Protein AF-A0AAP0KF43-F1 (afdb_monomer_lite)

Foldseek 3Di:
DQQLQALQAEQCQAQHDDDFPPDAPAAAGHSVVFPPQQVVLCVPFDPVDPQRPDSLAPVRNVVDVCSVVSVVVVVVSVVVSCVPGYDHDPDPRQQADWDWDQDPVRDIDIDGPVCVPDVVSVVDDDDDDDDVCNPLAAAAPDPAPDAQDPVLVVPADEFVVQPFDAPPDDKHKYKAFADPPCPPDDPVCCSVWFKKKKQFWWKAFLSFWFKKWKFKSDDPLPDDPSHLRGQGMGTHRRHDDDPDDDGRIDTYMYITRNRVSCVNNNNRVPRIIIMMIGTDGPRRGITRHDGTYIDISVDGPPDDPDDPPDDDDDDDYDDDDDDDDDDDDDDDDDDDDDDDDDDDDDDDDDDDDDDDDDDDDDDDDDDDD

InterPro domains:
  IPR002227 Tyrosinase copper-binding domain [PF00264] (31-82)
  IPR002227 Tyrosinase copper-binding domain [PR00092] (36-47)
  IPR002227 Tyrosinase copper-binding domain [PR00092] (63-81)
  IPR002227 Tyrosinase copper-binding domain [PS00498] (64-75)
  IPR008922 Di-copper centre-containing domain superfamily [G3DSA:1.10.1280.10] (1-138)
  IPR008922 Di-copper centre-containing domain superfamily [SSF48056] (9-133)
  IPR022739 Polyphenol oxidase, central domain [PF12142] (89-139)
  IPR022740 Polyphenol oxidase, C-terminal [PF12143] (163-289)
  IPR050316 Tyrosinase and Hemocyanin [PTHR11474] (1-280)

Sequence (369 aa):
MYRQVVLNRTAKLFLGMPYRARDPPNPGAGSIEMVPHNTAHAWTGDPTSRFGEDMGNFYSSGRDPIFFALHSNVDRIWSIWCDKFGTNYTDSDWLNASFLFYDENQKLVRATVSDALSISQLRYAYQDVPIEWINARPTSKRPKGSRASNDLKKKAVKAADAFPRSVNNGLIRVIVKRPVINKSRTKKEKEEQPEVLVIEGIELDAGKTVKFDVLVNDDDESTMPDKSEFAGSFVNVSHRHAGMEGEMKIKTSLRLGITELLEDLGVEDDDELVVTIVPRIGTQNVIIGEEIACGSVMGVSKAACGARLGAGLGAAPKQYRGATRSCLSARRISAERGHECRMRARSAEHRHAGACDAGEHLAHDEIMP

Radius of gyration: 27.55 Å; chains: 1; bounding box: 80×81×72 Å

pLDDT: mean 80.07, std 25.92, range [24.48, 98.75]

Organism: NCBI:txid152371

Secondary structure (DSSP, 8-state):
-HHHHTS--SHHHHT-S---TTPPS-----HHIIIIIHHHHHHHS-TTSSS-TTTTBHHHHTTSTHHHHHHHHHHHHHHHHHHHT------HHHHT-EEEEE-TTS-EEEEEHHHHS-TTTTT--PPP---GGGG---B-SS-TT-PPPHHHHHHPEEGGGS-SEE--SS-EEEEEEPPS--SS--HHHHHHS-EEEEEEEEEEETTS-EEEEEEES---TT--TTBTTEEEEEEEPB-PPTT--S--EEEEEEEEE-HHHHHHHT-TT-SEEEEEEEEEESGGG-EE-S-EEEEETTB---------------------------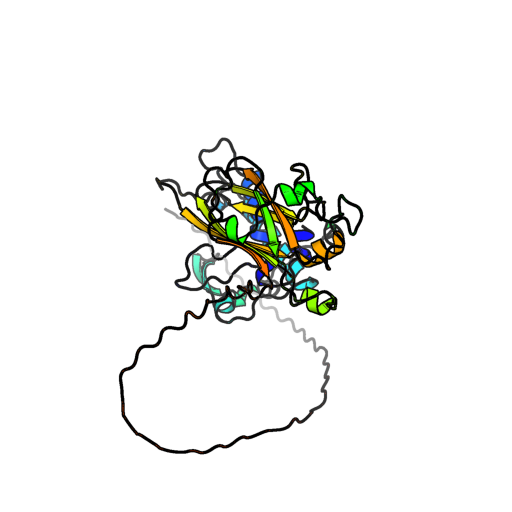-------------------------------------------

Structure (mmCIF, N/CA/C/O backbone):
data_AF-A0AAP0KF43-F1
#
_entry.id   AF-A0AAP0KF43-F1
#
loop_
_atom_site.group_PDB
_atom_site.id
_atom_site.type_symbol
_atom_site.label_atom_id
_atom_site.label_alt_id
_atom_site.label_comp_id
_atom_site.label_asym_id
_atom_site.label_entity_id
_atom_site.label_seq_id
_atom_site.pdbx_PDB_ins_code
_atom_site.Cartn_x
_atom_site.Cartn_y
_atom_site.Cartn_z
_atom_site.occupancy
_atom_site.B_iso_or_equiv
_atom_site.auth_seq_id
_atom_site.auth_comp_id
_atom_site.auth_asym_id
_atom_site.auth_atom_id
_atom_site.pdbx_PDB_model_num
ATOM 1 N N . MET A 1 1 ? 2.083 -10.365 5.054 1.00 96.25 1 MET A N 1
ATOM 2 C CA . MET A 1 1 ? 1.499 -11.154 3.949 1.00 96.25 1 MET A CA 1
ATOM 3 C C . MET A 1 1 ? -0.007 -11.349 4.081 1.00 96.25 1 MET A C 1
ATOM 5 O O . MET A 1 1 ? -0.687 -10.753 3.262 1.00 96.25 1 MET A O 1
ATOM 9 N N . TYR A 1 2 ? -0.544 -12.050 5.099 1.00 96.94 2 TYR A N 1
ATOM 10 C CA . TYR A 1 2 ? -2.006 -12.244 5.269 1.00 96.94 2 TYR A CA 1
ATOM 11 C C . TYR A 1 2 ? -2.811 -10.952 5.062 1.00 96.94 2 TYR A C 1
ATOM 13 O O . TYR A 1 2 ? -3.615 -10.862 4.142 1.00 96.94 2 TYR A O 1
ATOM 21 N N . ARG A 1 3 ? -2.495 -9.902 5.835 1.00 95.94 3 ARG A N 1
ATOM 22 C CA . ARG A 1 3 ? -3.138 -8.581 5.721 1.00 95.94 3 ARG A CA 1
ATOM 23 C C . ARG A 1 3 ? -3.083 -7.990 4.312 1.00 95.94 3 ARG A C 1
ATOM 25 O O . ARG A 1 3 ? -4.028 -7.348 3.893 1.00 95.94 3 ARG A O 1
ATOM 32 N N . GLN A 1 4 ? -1.975 -8.179 3.603 1.00 96.75 4 GLN A N 1
ATOM 33 C CA . GLN A 1 4 ? -1.725 -7.498 2.333 1.00 96.75 4 GLN A CA 1
ATOM 34 C C . GLN A 1 4 ? -2.325 -8.244 1.139 1.00 96.75 4 GLN A C 1
ATOM 36 O O . GLN A 1 4 ? -2.721 -7.599 0.172 1.00 96.75 4 GLN A O 1
ATOM 41 N N . VAL A 1 5 ? -2.468 -9.570 1.233 1.00 96.75 5 VAL A N 1
ATOM 42 C CA . VAL A 1 5 ? -3.017 -10.409 0.158 1.00 96.75 5 VAL A CA 1
ATOM 43 C C . VAL A 1 5 ? -4.457 -10.841 0.445 1.00 96.75 5 VAL A C 1
ATOM 45 O O . VAL A 1 5 ? -5.341 -10.599 -0.367 1.00 96.75 5 VAL A O 1
ATOM 48 N N . VAL A 1 6 ? -4.714 -11.455 1.605 1.00 94.69 6 VAL A N 1
ATOM 49 C CA . VAL A 1 6 ? -5.999 -12.110 1.923 1.00 94.69 6 VAL A CA 1
ATOM 50 C C . VAL A 1 6 ? -7.110 -11.088 2.177 1.00 94.69 6 VAL A C 1
ATOM 52 O O . VAL A 1 6 ? -8.246 -11.282 1.742 1.00 94.69 6 VAL A O 1
ATOM 55 N N . LEU A 1 7 ? -6.785 -9.982 2.856 1.00 92.06 7 LEU A N 1
ATOM 56 C CA . LEU A 1 7 ? -7.774 -8.957 3.219 1.00 92.06 7 LEU A CA 1
ATOM 57 C C . LEU A 1 7 ? -8.106 -7.986 2.075 1.00 92.06 7 LEU A C 1
ATOM 59 O O . LEU A 1 7 ? -9.120 -7.295 2.132 1.00 92.06 7 LEU A O 1
ATOM 63 N N . ASN A 1 8 ? -7.280 -7.929 1.027 1.00 93.62 8 ASN A N 1
ATOM 64 C CA . ASN A 1 8 ? -7.426 -6.978 -0.076 1.00 93.62 8 ASN A CA 1
ATOM 65 C C . ASN A 1 8 ? -8.012 -7.673 -1.306 1.00 93.62 8 ASN A C 1
ATOM 67 O O . ASN A 1 8 ? -7.313 -7.955 -2.272 1.00 93.62 8 ASN A O 1
ATOM 71 N N . ARG A 1 9 ? -9.309 -7.983 -1.261 1.00 89.69 9 ARG A N 1
ATOM 72 C CA . ARG A 1 9 ? -9.976 -8.811 -2.287 1.00 89.69 9 ARG A CA 1
ATOM 73 C C . ARG A 1 9 ? -10.408 -8.062 -3.545 1.00 89.69 9 ARG A C 1
ATOM 75 O O . ARG A 1 9 ? -10.725 -8.681 -4.554 1.00 89.69 9 ARG A O 1
ATOM 82 N N . THR A 1 10 ? -10.425 -6.734 -3.504 1.00 93.50 10 THR A N 1
ATOM 83 C CA . THR A 1 10 ? -10.804 -5.913 -4.659 1.00 93.50 10 THR A CA 1
ATOM 84 C C . THR A 1 10 ? -9.568 -5.460 -5.428 1.00 93.50 10 THR A C 1
ATOM 86 O O . THR A 1 10 ? -8.539 -5.149 -4.825 1.00 93.50 10 THR A O 1
ATOM 89 N N . ALA A 1 11 ? -9.687 -5.349 -6.757 1.00 95.31 11 ALA A N 1
ATOM 90 C CA . ALA A 1 11 ? -8.626 -4.828 -7.624 1.00 95.31 11 ALA A CA 1
ATOM 91 C C . ALA A 1 11 ? -8.060 -3.494 -7.115 1.00 95.31 11 ALA A C 1
ATOM 93 O O . ALA A 1 11 ? -6.855 -3.298 -7.090 1.00 95.31 11 ALA A O 1
ATOM 94 N N . LYS A 1 12 ? -8.920 -2.603 -6.614 1.00 95.44 12 LYS A N 1
ATOM 95 C CA . LYS A 1 12 ? -8.519 -1.282 -6.117 1.00 95.44 12 LYS A CA 1
ATOM 96 C C . LYS A 1 12 ? -7.671 -1.312 -4.853 1.00 95.44 12 LYS A C 1
ATOM 98 O O . LYS A 1 12 ? -6.809 -0.457 -4.694 1.00 95.44 12 LYS A O 1
ATOM 103 N N . LEU A 1 13 ? -7.908 -2.271 -3.959 1.00 96.38 13 LEU A N 1
ATOM 104 C CA . LEU A 1 13 ? -7.074 -2.444 -2.770 1.00 96.38 13 LEU A CA 1
ATOM 105 C C . LEU A 1 13 ? -5.765 -3.165 -3.103 1.00 96.38 13 LEU A C 1
ATOM 107 O O . LEU A 1 13 ? -4.733 -2.828 -2.535 1.00 96.38 13 LEU A O 1
ATOM 111 N N . PHE A 1 14 ? -5.799 -4.143 -4.011 1.00 97.75 14 PHE A N 1
ATOM 112 C CA . PHE A 1 14 ? -4.635 -4.974 -4.317 1.00 97.75 14 PHE A CA 1
ATOM 113 C C . PHE A 1 14 ? -3.699 -4.362 -5.370 1.00 97.75 14 PHE A C 1
ATOM 115 O O . PHE A 1 14 ? -2.505 -4.232 -5.118 1.00 97.75 14 PHE A O 1
ATOM 122 N N . LEU A 1 15 ? -4.243 -3.958 -6.522 1.00 97.56 15 LEU A N 1
ATOM 123 C CA . LEU A 1 15 ? -3.513 -3.393 -7.668 1.00 97.56 15 LEU A CA 1
ATOM 124 C C . LEU A 1 15 ? -3.326 -1.872 -7.573 1.00 97.56 15 LEU A C 1
ATOM 126 O O . LEU A 1 15 ? -2.488 -1.319 -8.273 1.00 97.56 15 LEU A O 1
ATOM 130 N N . GLY A 1 16 ? -4.108 -1.197 -6.727 1.00 97.19 16 GLY A N 1
ATOM 131 C CA . GLY A 1 16 ? -4.050 0.254 -6.554 1.00 97.19 16 GLY A CA 1
ATOM 132 C C . GLY A 1 16 ? -5.052 1.023 -7.412 1.00 97.19 16 GLY A C 1
ATOM 133 O O . GLY A 1 16 ? -5.961 0.464 -8.035 1.00 97.19 16 GLY A O 1
ATOM 134 N N . MET A 1 17 ? -4.926 2.346 -7.379 1.00 96.19 17 MET A N 1
ATOM 135 C CA . MET A 1 17 ? -5.835 3.283 -8.030 1.00 96.19 17 MET A CA 1
ATOM 136 C C . MET A 1 17 ? -5.601 3.351 -9.545 1.00 96.19 17 MET A C 1
ATOM 138 O O . MET A 1 17 ? -4.456 3.275 -9.986 1.00 96.19 17 MET A O 1
ATOM 142 N N . PRO A 1 18 ? -6.657 3.559 -10.355 1.00 95.62 18 PRO A N 1
ATOM 143 C CA . PRO A 1 18 ? -6.495 3.780 -11.787 1.00 95.62 18 PRO A CA 1
ATOM 144 C C . PRO A 1 18 ? -5.551 4.950 -12.086 1.00 95.62 18 PRO A C 1
ATOM 146 O O . PRO A 1 18 ? -5.662 6.007 -11.465 1.00 95.62 18 PRO A O 1
ATOM 149 N N . TYR A 1 19 ? -4.674 4.757 -13.070 1.00 96.44 19 TYR A N 1
ATOM 150 C CA . TYR A 1 19 ? -3.811 5.788 -13.638 1.00 96.44 19 TYR A CA 1
ATOM 151 C C . TYR A 1 19 ? -4.023 5.826 -15.150 1.00 96.44 19 TYR A C 1
ATOM 153 O O . TYR A 1 19 ? -3.753 4.840 -15.838 1.00 96.44 19 TYR A O 1
ATOM 161 N N . ARG A 1 20 ? -4.544 6.936 -15.671 1.00 96.06 20 ARG A N 1
ATOM 162 C CA . ARG A 1 20 ? -4.839 7.126 -17.095 1.00 96.06 20 ARG A CA 1
ATOM 163 C C . ARG A 1 20 ? -3.984 8.233 -17.691 1.00 96.06 20 ARG A C 1
ATOM 165 O O . ARG A 1 20 ? -3.369 9.041 -16.999 1.00 96.06 20 ARG A O 1
ATOM 172 N N . ALA A 1 21 ? -3.955 8.284 -19.020 1.00 95.62 21 ALA A N 1
ATOM 173 C CA . ALA A 1 21 ? -3.276 9.357 -19.726 1.00 95.62 21 ALA A CA 1
ATOM 174 C C . ALA A 1 21 ? -3.801 10.723 -19.255 1.00 95.62 21 ALA A C 1
ATOM 176 O O . ALA A 1 21 ? -5.005 10.971 -19.298 1.00 95.62 21 ALA A O 1
ATOM 177 N N . ARG A 1 22 ? -2.871 11.618 -18.895 1.00 94.50 22 ARG A N 1
ATOM 178 C CA . ARG A 1 22 ? -3.114 12.972 -18.353 1.00 94.50 22 ARG A CA 1
ATOM 179 C C . ARG A 1 22 ? -3.552 13.030 -16.889 1.00 94.50 22 ARG A C 1
ATOM 181 O O . ARG A 1 22 ? -3.723 14.140 -16.386 1.00 94.50 22 ARG A O 1
ATOM 188 N N . ASP A 1 23 ? -3.674 11.898 -16.204 1.00 94.00 23 ASP A N 1
ATOM 189 C CA . ASP A 1 23 ? -3.860 11.911 -14.757 1.00 94.00 23 ASP A CA 1
ATOM 190 C C . ASP A 1 23 ? -2.591 12.433 -14.060 1.00 94.00 23 ASP A C 1
ATOM 192 O O . ASP A 1 23 ? -1.470 12.229 -14.551 1.00 94.00 23 ASP A O 1
ATOM 196 N N . PRO A 1 24 ? -2.734 13.096 -12.899 1.00 92.00 24 PRO A N 1
ATOM 197 C CA . PRO A 1 24 ? -1.589 13.397 -12.055 1.00 92.00 24 PRO A CA 1
ATOM 198 C C . PRO A 1 24 ? -0.914 12.092 -11.589 1.00 92.00 24 PRO A C 1
ATOM 200 O O . PRO A 1 24 ? -1.598 11.090 -11.365 1.00 92.00 24 PRO A O 1
ATOM 203 N N . PRO A 1 25 ? 0.423 12.076 -11.437 1.00 91.44 25 PRO A N 1
ATOM 204 C CA . PRO A 1 25 ? 1.140 10.889 -10.985 1.00 91.44 25 PRO A CA 1
ATOM 205 C C . PRO A 1 25 ? 0.767 10.529 -9.539 1.00 91.44 25 PRO A C 1
ATOM 207 O O . PRO A 1 25 ? 0.328 11.383 -8.772 1.00 91.44 25 PRO A O 1
ATOM 210 N N . ASN A 1 26 ? 1.043 9.282 -9.148 1.00 93.00 26 ASN A N 1
ATOM 211 C CA . ASN A 1 26 ? 0.815 8.744 -7.799 1.00 93.00 26 ASN A CA 1
ATOM 212 C C . ASN A 1 26 ? -0.666 8.735 -7.356 1.00 93.00 26 ASN A C 1
ATOM 214 O O . ASN A 1 26 ? -0.987 9.241 -6.280 1.00 93.00 26 ASN A O 1
ATOM 218 N N . PRO A 1 27 ? -1.590 8.129 -8.129 1.00 94.75 27 PRO A N 1
ATOM 219 C CA . PRO A 1 27 ? -3.014 8.131 -7.776 1.00 94.75 27 PRO A CA 1
ATOM 220 C C . PRO A 1 27 ? -3.330 7.354 -6.481 1.00 94.75 27 PRO A C 1
ATOM 222 O O . PRO A 1 27 ? -4.370 7.578 -5.859 1.00 94.75 27 PRO A O 1
ATOM 225 N N . GLY A 1 28 ? -2.440 6.455 -6.056 1.00 95.44 28 GLY A N 1
ATOM 226 C CA . GLY A 1 28 ? -2.552 5.663 -4.832 1.00 95.44 28 GLY A CA 1
ATOM 227 C C . GLY A 1 28 ? -2.166 4.210 -5.089 1.00 95.44 28 GLY A C 1
ATOM 228 O O . GLY A 1 28 ? -2.811 3.534 -5.888 1.00 95.44 28 GLY A O 1
ATOM 229 N N . ALA A 1 29 ? -1.116 3.754 -4.416 1.00 96.62 29 ALA A N 1
ATOM 230 C CA . ALA A 1 29 ? -0.541 2.423 -4.581 1.00 96.62 29 ALA A CA 1
ATOM 231 C C . ALA A 1 29 ? -1.469 1.302 -4.087 1.00 96.62 29 ALA A C 1
ATOM 233 O O . ALA A 1 29 ? -2.317 1.506 -3.210 1.00 96.62 29 ALA A O 1
ATOM 234 N N . GLY A 1 30 ? -1.263 0.104 -4.630 1.00 97.81 30 GLY A N 1
ATOM 235 C CA . GLY A 1 30 ? -1.889 -1.122 -4.140 1.00 97.81 30 GLY A CA 1
ATOM 236 C C . GLY A 1 30 ? -1.271 -1.633 -2.836 1.00 97.81 30 GLY A C 1
ATOM 237 O O . GLY A 1 30 ? -0.222 -1.167 -2.382 1.00 97.81 30 GLY A O 1
ATOM 238 N N . SER A 1 31 ? -1.910 -2.633 -2.231 1.00 97.81 31 SER A N 1
ATOM 239 C CA . SER A 1 31 ? -1.478 -3.210 -0.956 1.00 97.81 31 SER A CA 1
ATOM 240 C C . SER A 1 31 ? -0.061 -3.780 -1.018 1.00 97.81 31 SER A C 1
ATOM 242 O O . SER A 1 31 ? 0.753 -3.489 -0.142 1.00 97.81 31 SER A O 1
ATOM 244 N N . ILE A 1 32 ? 0.251 -4.553 -2.065 1.00 98.12 32 ILE A N 1
ATOM 245 C CA . ILE A 1 32 ? 1.549 -5.223 -2.219 1.00 98.12 32 ILE A CA 1
ATOM 246 C C . ILE A 1 32 ? 2.665 -4.244 -2.539 1.00 98.12 32 ILE A C 1
ATOM 248 O O . ILE A 1 32 ? 3.743 -4.389 -1.962 1.00 98.12 32 ILE A O 1
ATOM 252 N N . GLU A 1 33 ? 2.389 -3.245 -3.382 1.00 98.44 33 GLU A N 1
ATOM 253 C CA . GLU A 1 33 ? 3.315 -2.150 -3.681 1.00 98.44 33 GLU A CA 1
ATOM 254 C C . GLU A 1 33 ? 3.710 -1.412 -2.390 1.00 98.44 33 GLU A C 1
ATOM 256 O O . GLU A 1 33 ? 4.899 -1.235 -2.126 1.00 98.44 33 GLU A O 1
ATOM 261 N N . MET A 1 34 ? 2.742 -1.087 -1.520 1.00 96.50 34 MET A N 1
ATOM 262 C CA . MET A 1 34 ? 3.033 -0.498 -0.206 1.00 96.50 34 MET A CA 1
ATOM 263 C C . MET A 1 34 ? 3.829 -1.429 0.705 1.00 96.50 34 MET A C 1
ATOM 265 O O . MET A 1 34 ? 4.868 -1.047 1.245 1.00 96.50 34 MET A O 1
ATOM 269 N N . VAL A 1 35 ? 3.328 -2.642 0.941 1.00 96.88 35 VAL A N 1
ATOM 270 C CA . VAL A 1 35 ? 3.967 -3.626 1.818 1.00 96.88 35 VAL A CA 1
ATOM 271 C C . VAL A 1 35 ? 3.641 -5.032 1.294 1.00 96.88 35 VAL A C 1
ATOM 273 O O . VAL A 1 35 ? 2.469 -5.395 1.218 1.00 96.88 35 VAL A O 1
ATOM 276 N N . PRO A 1 36 ? 4.635 -5.897 1.029 1.00 97.31 36 PRO A N 1
ATOM 277 C CA . PRO A 1 36 ? 6.032 -5.775 1.438 1.00 97.31 36 PRO A CA 1
ATOM 278 C C . PRO A 1 36 ? 6.980 -5.161 0.396 1.00 97.31 36 PRO A C 1
ATOM 280 O O . PRO A 1 36 ? 8.157 -5.019 0.720 1.00 97.31 36 PRO A O 1
ATOM 283 N N . HIS A 1 37 ? 6.533 -4.817 -0.817 1.00 98.62 37 HIS A N 1
ATOM 284 C CA . HIS A 1 37 ? 7.427 -4.395 -1.907 1.00 98.62 37 HIS A CA 1
ATOM 285 C C . HIS A 1 37 ? 8.314 -3.206 -1.512 1.00 98.62 37 HIS A C 1
ATOM 287 O O . HIS A 1 37 ? 9.536 -3.351 -1.444 1.00 98.62 37 HIS A O 1
ATOM 293 N N . ASN A 1 38 ? 7.717 -2.069 -1.134 1.00 98.00 38 ASN A N 1
ATOM 294 C CA . ASN A 1 38 ? 8.488 -0.879 -0.762 1.00 98.00 38 ASN A CA 1
ATOM 295 C C . ASN A 1 38 ? 9.375 -1.111 0.473 1.00 98.00 38 ASN A C 1
ATOM 297 O O . ASN A 1 38 ? 10.478 -0.575 0.564 1.00 98.00 38 ASN A O 1
ATOM 301 N N . THR A 1 39 ? 8.937 -1.953 1.416 1.00 96.94 39 THR A N 1
ATOM 302 C CA . THR A 1 39 ? 9.765 -2.314 2.578 1.00 96.94 39 THR A CA 1
ATOM 303 C C . THR A 1 39 ? 10.955 -3.196 2.214 1.00 96.94 39 THR A C 1
ATOM 305 O O . THR A 1 39 ? 12.000 -3.053 2.837 1.00 96.94 39 THR A O 1
ATOM 308 N N . ALA A 1 40 ? 10.823 -4.082 1.221 1.00 98.12 40 ALA A N 1
ATOM 309 C CA . ALA A 1 40 ? 11.921 -4.925 0.757 1.00 98.12 40 ALA A CA 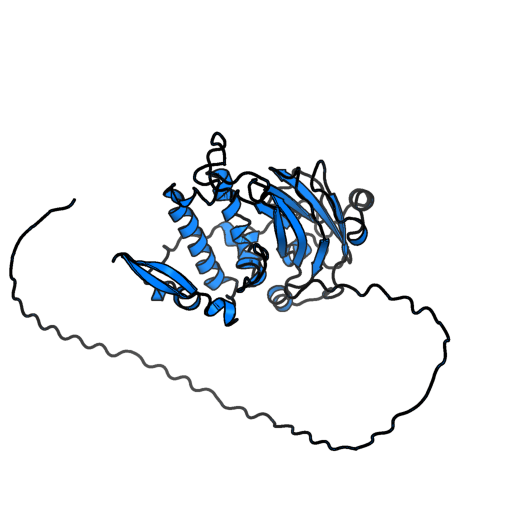1
ATOM 310 C C . ALA A 1 40 ? 12.988 -4.082 0.049 1.00 98.12 40 ALA A C 1
ATOM 312 O O . ALA A 1 40 ? 14.160 -4.191 0.387 1.00 98.12 40 ALA A O 1
ATOM 313 N N . HIS A 1 41 ? 12.575 -3.159 -0.825 1.00 98.19 41 HIS A N 1
ATOM 314 C CA . HIS A 1 41 ? 13.473 -2.166 -1.424 1.00 98.19 41 HIS A CA 1
ATOM 315 C C . HIS A 1 41 ? 14.254 -1.377 -0.371 1.00 98.19 41 HIS A C 1
ATOM 317 O O . HIS A 1 41 ? 15.484 -1.355 -0.387 1.00 98.19 41 HIS A O 1
ATOM 323 N N . ALA A 1 42 ? 13.540 -0.775 0.585 1.00 95.06 42 ALA A N 1
ATOM 324 C CA . ALA A 1 42 ? 14.158 0.024 1.639 1.00 95.06 42 ALA A CA 1
ATOM 325 C C . ALA A 1 42 ? 15.080 -0.792 2.562 1.00 95.06 42 ALA A C 1
ATOM 327 O O . ALA A 1 42 ? 16.034 -0.238 3.096 1.00 95.06 42 ALA A O 1
ATOM 328 N N . TRP A 1 43 ? 14.792 -2.081 2.774 1.00 96.88 43 TRP A N 1
ATOM 329 C CA . TRP A 1 43 ? 15.618 -2.963 3.601 1.00 96.88 43 TRP A CA 1
ATOM 330 C C . TRP A 1 43 ? 16.889 -3.426 2.883 1.00 96.88 43 TRP A C 1
ATOM 332 O O . TRP A 1 43 ? 17.929 -3.546 3.523 1.00 96.88 43 TRP A O 1
ATOM 342 N N . THR A 1 44 ? 16.810 -3.694 1.578 1.00 98.06 44 THR A N 1
ATOM 343 C CA . THR A 1 44 ? 17.945 -4.200 0.792 1.00 98.06 44 THR A CA 1
ATOM 344 C C . THR A 1 44 ? 18.902 -3.092 0.340 1.00 98.06 44 THR A C 1
ATOM 346 O O . THR A 1 44 ? 20.077 -3.372 0.132 1.00 98.06 44 THR A O 1
ATOM 349 N N . GLY A 1 45 ? 18.431 -1.850 0.177 1.00 96.50 45 GLY A N 1
ATOM 350 C CA . GLY A 1 45 ? 19.289 -0.721 -0.203 1.00 96.50 45 GLY A CA 1
ATOM 351 C C . GLY A 1 45 ? 20.387 -0.421 0.822 1.00 96.50 45 GLY A C 1
ATOM 352 O O . GLY A 1 45 ? 20.175 -0.581 2.024 1.00 96.50 45 GLY A O 1
ATOM 353 N N . ASP A 1 46 ? 21.548 0.052 0.363 1.00 95.50 46 ASP A N 1
ATOM 354 C CA . ASP A 1 46 ? 22.667 0.397 1.241 1.00 95.50 46 ASP A CA 1
ATOM 355 C C . ASP A 1 46 ? 22.396 1.735 1.950 1.00 95.50 46 ASP A C 1
ATOM 357 O O . ASP A 1 46 ? 22.373 2.783 1.296 1.00 95.50 46 ASP A O 1
ATOM 361 N N . PRO A 1 47 ? 22.236 1.760 3.285 1.00 91.88 47 PRO A N 1
ATOM 362 C CA . PRO A 1 47 ? 21.975 2.995 4.018 1.00 91.88 47 PRO A CA 1
ATOM 363 C C . PRO A 1 47 ? 23.182 3.947 4.073 1.00 91.88 47 PRO A C 1
ATOM 365 O O . PRO A 1 47 ? 23.020 5.093 4.493 1.00 91.88 47 PRO A O 1
ATOM 368 N N . THR A 1 48 ? 24.386 3.492 3.706 1.00 93.88 48 THR A N 1
ATOM 369 C CA . THR A 1 48 ? 25.606 4.317 3.660 1.00 93.88 48 THR A CA 1
ATOM 370 C C . THR A 1 48 ? 25.789 5.036 2.325 1.00 93.88 48 THR A C 1
ATOM 372 O O . THR A 1 48 ? 26.525 6.024 2.244 1.00 93.88 48 THR A O 1
ATOM 375 N N . SER A 1 49 ? 25.089 4.575 1.288 1.00 91.94 49 SER A N 1
ATOM 376 C CA . SER A 1 49 ? 25.041 5.234 -0.011 1.00 91.94 49 SER A CA 1
ATOM 377 C C . SER A 1 49 ? 24.273 6.561 0.064 1.00 91.94 49 SER A C 1
ATOM 379 O O . SER A 1 49 ? 23.511 6.833 0.996 1.00 91.94 49 SER A O 1
ATOM 381 N N . ARG A 1 50 ? 24.473 7.431 -0.930 1.00 86.88 50 ARG A N 1
ATOM 382 C CA . ARG A 1 50 ? 23.916 8.790 -0.901 1.00 86.88 50 ARG A CA 1
ATOM 383 C C . ARG A 1 50 ? 22.388 8.794 -0.972 1.00 86.88 50 ARG A C 1
ATOM 385 O O . ARG A 1 50 ? 21.767 9.674 -0.370 1.00 86.88 50 ARG A O 1
ATOM 392 N N . PHE A 1 51 ? 21.795 7.874 -1.729 1.00 87.94 51 PHE A N 1
ATOM 393 C CA . PHE A 1 51 ? 20.355 7.830 -1.971 1.00 87.94 51 PHE A CA 1
ATOM 394 C C . PHE A 1 51 ? 19.726 6.458 -1.702 1.00 87.94 51 PHE A C 1
ATOM 396 O O . PHE A 1 51 ? 18.566 6.267 -2.063 1.00 87.94 51 PHE A O 1
ATOM 403 N N . GLY A 1 52 ? 20.434 5.538 -1.045 1.00 91.69 52 GLY A N 1
ATOM 404 C CA . GLY A 1 52 ? 19.943 4.189 -0.752 1.00 91.69 52 GLY A CA 1
ATOM 405 C C . GLY A 1 52 ? 20.204 3.191 -1.879 1.00 91.69 52 GLY A C 1
ATOM 406 O O . GLY A 1 52 ? 19.497 2.191 -1.976 1.00 91.69 52 GLY A O 1
ATOM 407 N N . GLU A 1 53 ? 21.157 3.470 -2.765 1.00 94.44 53 GLU A N 1
ATOM 408 C CA . GLU A 1 53 ? 21.537 2.582 -3.853 1.00 94.44 53 GLU A CA 1
ATOM 409 C C . GLU A 1 53 ? 21.930 1.166 -3.374 1.00 94.44 53 GLU A C 1
ATOM 411 O O . GLU A 1 53 ? 22.425 0.976 -2.272 1.00 94.44 53 GLU A O 1
ATOM 416 N N . ASP A 1 54 ? 21.733 0.120 -4.174 1.00 96.25 54 ASP A N 1
ATOM 417 C CA . ASP A 1 54 ? 20.957 0.140 -5.417 1.00 96.25 54 ASP A CA 1
ATOM 418 C C . ASP A 1 54 ? 19.454 -0.022 -5.134 1.00 96.25 54 ASP A C 1
ATOM 420 O O . ASP A 1 54 ? 18.646 0.764 -5.631 1.00 96.25 54 ASP A O 1
ATOM 424 N N . MET A 1 55 ? 19.069 -0.978 -4.283 1.00 97.81 55 MET A N 1
ATOM 425 C CA . MET A 1 55 ? 17.670 -1.383 -4.075 1.00 97.81 55 MET A CA 1
ATOM 426 C C . MET A 1 55 ? 16.770 -0.351 -3.383 1.00 97.81 55 MET A C 1
ATOM 428 O O . MET A 1 55 ? 15.560 -0.374 -3.600 1.00 97.81 55 MET A O 1
ATOM 432 N N . GLY A 1 56 ? 17.316 0.565 -2.584 1.00 96.44 56 GLY A N 1
ATOM 433 C CA . GLY A 1 56 ? 16.553 1.567 -1.829 1.00 96.44 56 GLY A CA 1
ATOM 434 C C . GLY A 1 56 ? 16.115 2.783 -2.649 1.00 96.44 56 GLY A C 1
ATOM 435 O O . GLY A 1 56 ? 15.475 3.684 -2.099 1.00 96.44 56 GLY A O 1
ATOM 436 N N . ASN A 1 57 ? 16.428 2.814 -3.948 1.00 95.12 57 ASN A N 1
ATOM 437 C CA . ASN A 1 57 ? 15.979 3.859 -4.858 1.00 95.12 57 ASN A CA 1
ATOM 438 C C . ASN A 1 57 ? 15.664 3.307 -6.253 1.00 95.12 57 ASN A C 1
ATOM 440 O O . ASN A 1 57 ? 16.442 2.554 -6.839 1.00 95.12 57 ASN A O 1
ATOM 444 N N . PHE A 1 58 ? 14.523 3.693 -6.824 1.00 93.94 58 PHE A N 1
ATOM 445 C CA . PHE A 1 58 ? 14.056 3.095 -8.077 1.00 93.94 58 PHE A CA 1
ATOM 446 C C . PHE A 1 58 ? 14.963 3.378 -9.277 1.00 93.94 58 PHE A C 1
ATOM 448 O O . PHE A 1 58 ? 15.054 2.520 -10.153 1.00 93.94 58 PHE A O 1
ATOM 455 N N . TYR A 1 59 ? 15.701 4.496 -9.307 1.00 93.19 59 TYR A N 1
ATOM 456 C CA . TYR A 1 59 ? 16.620 4.773 -10.424 1.00 93.19 59 TYR A CA 1
ATOM 457 C C . TYR A 1 59 ? 17.792 3.778 -10.514 1.00 93.19 59 TYR A C 1
ATOM 459 O O . TYR A 1 59 ? 18.375 3.603 -11.586 1.00 93.19 59 TYR A O 1
ATOM 467 N N . SER A 1 60 ? 18.161 3.172 -9.385 1.00 95.50 60 SER A N 1
ATOM 468 C CA . SER A 1 60 ? 19.308 2.277 -9.240 1.00 95.50 60 SER A CA 1
ATOM 469 C C . SER A 1 60 ? 18.906 0.824 -9.008 1.00 95.50 60 SER A C 1
ATOM 471 O O . SER A 1 60 ? 19.702 -0.061 -9.287 1.00 95.50 60 SER A O 1
ATOM 473 N N . SER A 1 61 ? 17.675 0.567 -8.562 1.00 97.06 61 SER A N 1
ATOM 474 C CA . SER A 1 61 ? 17.223 -0.756 -8.116 1.00 97.06 61 SER A CA 1
ATOM 475 C C . SER A 1 61 ? 17.510 -1.894 -9.099 1.00 97.06 61 SER A C 1
ATOM 477 O O . SER A 1 61 ? 18.057 -2.910 -8.695 1.00 97.06 61 SER A O 1
ATOM 479 N N . GLY A 1 62 ? 17.258 -1.699 -10.397 1.00 97.44 62 GLY A N 1
ATOM 480 C CA . GLY A 1 62 ? 17.518 -2.714 -11.425 1.00 97.44 62 GLY A CA 1
ATOM 481 C C . GLY A 1 62 ? 18.997 -3.033 -11.693 1.00 97.44 62 GLY A C 1
ATOM 482 O O . GLY A 1 62 ? 19.276 -3.915 -12.502 1.00 97.44 62 GLY A O 1
ATOM 483 N N . ARG A 1 63 ? 19.945 -2.326 -11.062 1.00 97.75 63 ARG A N 1
ATOM 484 C CA . ARG A 1 63 ? 21.387 -2.630 -11.132 1.00 97.75 63 ARG A CA 1
ATOM 485 C C . ARG A 1 63 ? 21.773 -3.784 -10.213 1.00 97.75 63 ARG A C 1
ATOM 487 O O . ARG A 1 63 ? 22.725 -4.495 -10.522 1.00 97.75 63 ARG A O 1
ATOM 494 N N . ASP A 1 64 ? 21.024 -3.984 -9.130 1.00 98.50 64 ASP A N 1
ATOM 495 C CA . ASP A 1 64 ? 21.176 -5.139 -8.253 1.00 98.50 64 ASP A CA 1
ATOM 496 C C . ASP A 1 64 ? 20.369 -6.320 -8.823 1.00 98.50 64 ASP A C 1
ATOM 498 O O . ASP A 1 64 ? 19.142 -6.226 -8.932 1.00 98.50 64 ASP A O 1
ATOM 502 N N . PRO A 1 65 ? 20.999 -7.459 -9.170 1.00 98.62 65 PRO A N 1
ATOM 503 C CA . PRO A 1 65 ? 20.286 -8.623 -9.692 1.00 98.62 65 PRO A CA 1
ATOM 504 C C . PRO A 1 65 ? 19.157 -9.144 -8.786 1.00 98.62 65 PRO A C 1
ATOM 506 O O . PRO A 1 65 ? 18.212 -9.761 -9.289 1.00 98.62 65 PRO A O 1
ATOM 509 N N . ILE A 1 66 ? 19.204 -8.895 -7.467 1.00 98.62 66 ILE A N 1
ATOM 510 C CA . ILE A 1 66 ? 18.141 -9.319 -6.541 1.00 98.62 66 ILE A CA 1
ATOM 511 C C . ILE A 1 66 ? 16.801 -8.629 -6.829 1.00 98.62 66 ILE A C 1
ATOM 513 O O . ILE A 1 66 ? 15.749 -9.180 -6.494 1.00 98.62 66 ILE A O 1
ATOM 517 N N . PHE A 1 67 ? 16.819 -7.477 -7.507 1.00 98.75 67 PHE A N 1
ATOM 518 C CA . PHE A 1 67 ? 15.634 -6.772 -7.991 1.00 98.75 67 PHE A CA 1
ATOM 519 C C . PHE A 1 67 ? 14.695 -7.704 -8.759 1.00 98.75 67 PHE A C 1
ATOM 521 O O . PHE A 1 67 ? 13.501 -7.787 -8.465 1.00 98.75 67 PHE A O 1
ATOM 528 N N . PHE A 1 68 ? 15.244 -8.476 -9.700 1.00 98.69 68 PHE A N 1
ATOM 529 C CA . PHE A 1 68 ? 14.458 -9.380 -10.535 1.00 98.69 68 PHE A CA 1
ATOM 530 C C . PHE A 1 68 ? 13.882 -10.548 -9.726 1.00 98.69 68 PHE A C 1
ATOM 532 O O . PHE A 1 68 ? 12.759 -10.977 -9.984 1.00 98.69 68 PHE A O 1
ATOM 539 N N . ALA A 1 69 ? 14.596 -11.031 -8.703 1.00 98.69 69 ALA A N 1
ATOM 540 C CA . ALA A 1 69 ? 14.091 -12.067 -7.801 1.00 98.69 69 ALA A CA 1
ATOM 541 C C . ALA A 1 69 ? 12.968 -11.543 -6.886 1.00 98.69 69 ALA A C 1
ATOM 543 O O . ALA A 1 69 ? 11.961 -12.230 -6.691 1.00 98.69 69 ALA A O 1
ATOM 544 N N . LEU A 1 70 ? 13.097 -10.312 -6.371 1.00 98.50 70 LEU A N 1
ATOM 545 C CA . LEU A 1 70 ? 12.037 -9.639 -5.616 1.00 98.50 70 LEU A CA 1
ATOM 546 C C . LEU A 1 70 ? 10.777 -9.489 -6.476 1.00 98.50 70 LEU A C 1
ATOM 548 O O . LEU A 1 70 ? 9.702 -9.934 -6.067 1.00 98.50 70 LEU A O 1
ATOM 552 N N . HIS A 1 71 ? 10.911 -8.918 -7.676 1.00 98.75 71 HIS A N 1
ATOM 553 C CA . HIS A 1 71 ? 9.782 -8.706 -8.582 1.00 98.75 71 HIS A CA 1
ATOM 554 C C . HIS A 1 71 ? 9.183 -10.014 -9.107 1.00 98.75 71 HIS A C 1
ATOM 556 O O . HIS A 1 71 ? 7.968 -10.094 -9.258 1.00 98.75 71 HIS A O 1
ATOM 562 N N . SER A 1 72 ? 9.985 -11.069 -9.271 1.00 98.69 72 SER A N 1
ATOM 563 C CA . SER A 1 72 ? 9.478 -12.411 -9.572 1.00 98.69 72 SER A CA 1
ATOM 564 C C . SER A 1 72 ? 8.548 -12.930 -8.469 1.00 98.69 72 SER A C 1
ATOM 566 O O . SER A 1 72 ? 7.488 -13.481 -8.756 1.00 98.69 72 SER A O 1
ATOM 568 N N . ASN A 1 73 ? 8.864 -12.703 -7.189 1.00 98.56 73 ASN A N 1
ATOM 569 C CA . ASN A 1 73 ? 7.952 -13.098 -6.113 1.00 98.56 73 ASN A CA 1
ATOM 570 C C . ASN A 1 73 ? 6.746 -12.147 -5.968 1.00 98.56 73 ASN A C 1
ATOM 572 O O . ASN A 1 73 ? 5.680 -12.589 -5.543 1.00 98.56 73 ASN A O 1
ATOM 576 N N . VAL A 1 74 ? 6.873 -10.866 -6.332 1.00 98.62 74 VAL A N 1
ATOM 577 C CA . VAL A 1 74 ? 5.727 -9.937 -6.417 1.00 98.62 74 VAL A CA 1
ATOM 578 C C . VAL A 1 74 ? 4.739 -10.388 -7.499 1.00 98.62 74 VAL A C 1
ATOM 580 O O . VAL A 1 74 ? 3.542 -10.467 -7.222 1.00 98.62 74 VAL A O 1
ATOM 583 N N . ASP A 1 75 ? 5.229 -10.777 -8.677 1.00 98.69 75 ASP A N 1
ATOM 584 C CA . ASP A 1 75 ? 4.412 -11.355 -9.754 1.00 98.69 75 ASP A CA 1
ATOM 585 C C . ASP A 1 75 ? 3.745 -12.673 -9.319 1.00 98.69 75 ASP A C 1
ATOM 587 O O . ASP A 1 75 ? 2.530 -12.849 -9.451 1.00 98.69 75 ASP A O 1
ATOM 591 N N . ARG A 1 76 ? 4.492 -13.552 -8.633 1.00 98.25 76 ARG A N 1
ATOM 592 C CA . ARG A 1 76 ? 3.933 -14.763 -8.007 1.00 98.25 76 ARG A CA 1
ATOM 593 C C . ARG A 1 76 ? 2.786 -14.459 -7.044 1.00 98.25 76 ARG A C 1
ATOM 595 O O . ARG A 1 76 ? 1.800 -15.196 -7.009 1.00 98.25 76 ARG A O 1
ATOM 602 N N . ILE A 1 77 ? 2.901 -13.404 -6.236 1.00 98.19 77 ILE A N 1
ATOM 603 C CA . ILE A 1 77 ? 1.849 -13.007 -5.291 1.00 98.19 77 ILE A CA 1
ATOM 604 C C . ILE A 1 77 ? 0.582 -12.566 -6.035 1.00 98.19 77 ILE A C 1
ATOM 606 O O . ILE A 1 77 ? -0.515 -12.912 -5.593 1.00 98.19 77 ILE A O 1
ATOM 610 N N . TRP A 1 78 ? 0.708 -11.862 -7.163 1.00 98.25 78 TRP A N 1
ATOM 611 C CA . TRP A 1 78 ? -0.437 -11.522 -8.012 1.00 98.25 78 TRP A CA 1
ATOM 612 C C . TRP A 1 78 ? -1.116 -12.770 -8.593 1.00 98.25 78 TRP A C 1
ATOM 614 O O . TRP A 1 78 ? -2.342 -12.882 -8.508 1.00 98.25 78 TRP A O 1
ATOM 624 N N . SER A 1 79 ? -0.340 -13.745 -9.075 1.00 97.12 79 SER A N 1
ATOM 625 C CA . SER A 1 79 ? -0.869 -15.034 -9.547 1.00 97.12 79 SER A CA 1
ATOM 626 C C . SER A 1 79 ? -1.658 -15.774 -8.452 1.00 97.12 79 SER A C 1
ATOM 628 O O . SER A 1 79 ? -2.808 -16.165 -8.662 1.00 97.12 79 SER A O 1
ATOM 630 N N . ILE A 1 80 ? -1.105 -15.865 -7.233 1.00 97.31 80 ILE A N 1
ATOM 631 C CA . ILE A 1 80 ? -1.796 -16.450 -6.066 1.00 97.31 80 ILE A CA 1
ATOM 632 C C . ILE A 1 80 ? -3.087 -15.689 -5.741 1.00 97.31 80 ILE A C 1
ATOM 634 O O . ILE A 1 80 ? -4.101 -16.297 -5.392 1.00 97.31 80 ILE A O 1
ATOM 638 N N . TRP A 1 81 ? -3.050 -14.359 -5.810 1.00 97.56 81 TRP A N 1
ATOM 639 C CA . TRP A 1 81 ? -4.203 -13.525 -5.498 1.00 97.56 81 TRP A CA 1
ATOM 640 C C . TRP A 1 81 ? -5.346 -13.704 -6.498 1.00 97.56 81 TRP A C 1
ATOM 642 O O . TRP A 1 81 ? -6.493 -13.841 -6.067 1.00 97.56 81 TRP A O 1
ATOM 652 N N . CYS A 1 82 ? -5.034 -13.786 -7.793 1.00 95.88 82 CYS A N 1
ATOM 653 C CA . CYS A 1 82 ? -6.017 -14.068 -8.840 1.00 95.88 82 CYS A CA 1
ATOM 654 C C . CYS A 1 82 ? -6.650 -15.459 -8.692 1.00 95.88 82 CYS A C 1
ATOM 656 O O . CYS A 1 82 ? -7.843 -15.611 -8.934 1.00 95.88 82 CYS A O 1
ATOM 658 N N . ASP A 1 83 ? -5.870 -16.467 -8.288 1.00 94.75 83 ASP A N 1
ATOM 659 C CA . ASP A 1 83 ? -6.370 -17.836 -8.097 1.00 94.75 83 ASP A CA 1
ATOM 660 C C . ASP A 1 83 ? -7.309 -17.957 -6.885 1.00 94.75 83 ASP A C 1
ATOM 662 O O . ASP A 1 83 ? -8.294 -18.694 -6.923 1.00 94.75 83 ASP A O 1
ATOM 666 N N . LYS A 1 84 ? -7.013 -17.244 -5.787 1.00 94.06 84 LYS A N 1
ATOM 667 C CA . LYS A 1 84 ? -7.633 -17.534 -4.480 1.00 94.06 84 LYS A CA 1
ATOM 668 C C . LYS A 1 84 ? -8.527 -16.448 -3.902 1.00 94.06 84 LYS A C 1
ATOM 670 O O . LYS A 1 84 ? -9.382 -16.777 -3.079 1.00 94.06 84 LYS A O 1
ATOM 675 N N . PHE A 1 85 ? -8.313 -15.176 -4.234 1.00 93.19 85 PHE A N 1
ATOM 676 C CA . PHE A 1 85 ? -8.844 -14.084 -3.406 1.00 93.19 85 PHE A CA 1
ATOM 677 C C . PHE A 1 85 ? -9.567 -12.988 -4.171 1.00 93.19 85 PHE A C 1
ATOM 679 O O . PHE A 1 85 ? -10.580 -12.497 -3.670 1.00 93.19 85 PHE A O 1
ATOM 686 N N . GLY A 1 86 ? -9.056 -12.572 -5.326 1.00 91.00 86 GLY A N 1
ATOM 687 C CA . GLY A 1 86 ? -9.561 -11.388 -6.005 1.00 91.00 86 GLY A CA 1
ATOM 688 C C . GLY A 1 86 ? -9.596 -11.510 -7.515 1.00 91.00 86 GLY A C 1
ATOM 689 O O . GLY A 1 86 ? -9.212 -12.512 -8.109 1.00 91.00 86 GLY A O 1
ATOM 690 N N . THR A 1 87 ? -10.126 -10.469 -8.141 1.00 92.88 87 THR A N 1
ATOM 691 C CA . THR A 1 87 ? -10.282 -10.386 -9.593 1.00 92.88 87 THR A CA 1
ATOM 692 C C . THR A 1 87 ? -9.670 -9.086 -10.082 1.00 92.88 87 THR A C 1
ATOM 694 O O . THR A 1 87 ? -9.842 -8.043 -9.450 1.00 92.88 87 THR A O 1
ATOM 697 N N . ASN A 1 88 ? -8.963 -9.161 -11.209 1.00 95.88 88 ASN A N 1
ATOM 698 C CA . ASN A 1 88 ? -8.364 -8.013 -11.881 1.00 95.88 88 ASN A CA 1
ATOM 699 C C . ASN A 1 88 ? -9.414 -6.977 -12.319 1.00 95.88 88 ASN A C 1
ATOM 701 O O . ASN A 1 88 ? -10.619 -7.241 -12.349 1.00 95.88 88 ASN A O 1
ATOM 705 N N . TYR A 1 89 ? -8.941 -5.794 -12.707 1.00 96.25 89 TYR A N 1
ATOM 706 C CA . TYR A 1 89 ? -9.787 -4.823 -13.388 1.00 96.25 89 TYR A CA 1
ATOM 707 C C . TYR A 1 89 ? -10.285 -5.369 -14.732 1.00 96.25 89 TYR A C 1
ATOM 709 O O . TYR A 1 89 ? -9.569 -6.060 -15.452 1.00 96.25 89 TYR A O 1
ATOM 717 N N . THR A 1 90 ? -11.521 -5.018 -15.077 1.00 95.94 90 THR A N 1
ATOM 718 C CA . THR A 1 90 ? -12.147 -5.332 -16.372 1.00 95.94 90 THR A CA 1
ATOM 719 C C . THR A 1 90 ? -12.321 -4.095 -17.255 1.00 95.94 90 THR A C 1
ATOM 721 O O . THR A 1 90 ? -12.834 -4.194 -18.366 1.00 95.94 90 THR A O 1
ATOM 724 N N . ASP A 1 91 ? -11.913 -2.926 -16.753 1.00 95.81 91 ASP A N 1
ATOM 725 C CA . ASP A 1 91 ? -11.991 -1.646 -17.450 1.00 95.81 91 ASP A CA 1
ATOM 726 C C . ASP A 1 91 ? -11.066 -1.622 -18.671 1.00 95.81 91 ASP A C 1
ATOM 728 O O . ASP A 1 91 ? -9.903 -2.032 -18.598 1.00 95.81 91 ASP A O 1
ATOM 732 N N . SER A 1 92 ? -11.575 -1.110 -19.792 1.00 97.69 92 SER A N 1
ATOM 733 C CA . SER A 1 92 ? -10.844 -1.094 -21.059 1.00 97.69 92 SER A CA 1
ATOM 734 C C . SER A 1 92 ? -9.583 -0.244 -20.997 1.00 97.69 92 SER A C 1
ATOM 736 O O . SER A 1 92 ? -8.608 -0.576 -21.666 1.00 97.69 92 SER A O 1
ATOM 738 N N . ASP A 1 93 ? -9.573 0.825 -20.199 1.00 97.38 93 ASP A N 1
ATOM 739 C CA . ASP A 1 93 ? -8.398 1.694 -20.099 1.00 97.38 93 ASP A CA 1
ATOM 740 C C . ASP A 1 93 ? -7.227 0.962 -19.437 1.00 97.38 93 ASP A C 1
ATOM 742 O O . ASP A 1 93 ? -6.083 1.138 -19.847 1.00 97.38 93 ASP A O 1
ATOM 746 N N . TRP A 1 94 ? -7.513 0.099 -18.455 1.00 97.81 94 TRP A N 1
ATOM 747 C CA . TRP A 1 94 ? -6.497 -0.739 -17.822 1.00 97.81 94 TRP A CA 1
ATOM 748 C C . TRP A 1 94 ? -6.025 -1.851 -18.758 1.00 97.81 94 TRP A C 1
ATOM 750 O O . TRP A 1 94 ? -4.825 -2.010 -18.951 1.00 97.81 94 TRP A O 1
ATOM 760 N N . LEU A 1 95 ? -6.952 -2.580 -19.390 1.00 98.38 95 LEU A N 1
ATOM 761 C CA . LEU A 1 95 ? -6.620 -3.703 -20.277 1.00 98.38 95 LEU A CA 1
ATOM 762 C C . LEU A 1 95 ? -5.801 -3.273 -21.503 1.00 98.38 95 LEU A C 1
ATOM 764 O O . LEU A 1 95 ? -4.880 -3.983 -21.907 1.00 98.38 95 LEU A O 1
ATOM 768 N N . ASN A 1 96 ? -6.121 -2.105 -22.065 1.00 98.31 96 ASN A N 1
ATOM 769 C CA . ASN A 1 96 ? -5.476 -1.570 -23.264 1.00 98.31 96 ASN A CA 1
ATOM 770 C C . ASN A 1 96 ? -4.262 -0.681 -22.959 1.00 98.31 96 ASN A C 1
ATOM 772 O O . ASN A 1 96 ? -3.622 -0.190 -23.895 1.00 98.31 96 ASN A O 1
ATOM 776 N N . ALA A 1 97 ? -3.932 -0.450 -21.683 1.00 98.38 97 ALA A N 1
ATOM 777 C CA . ALA A 1 97 ? -2.691 0.224 -21.329 1.00 98.38 97 ALA A CA 1
ATOM 778 C C . ALA A 1 97 ? -1.514 -0.571 -21.912 1.00 98.38 97 ALA A C 1
ATOM 780 O O . ALA A 1 97 ? -1.445 -1.792 -21.768 1.00 98.38 97 ALA A O 1
ATOM 781 N N . SER A 1 98 ? -0.617 0.124 -22.616 1.00 98.19 98 SER A N 1
ATOM 782 C CA . SER A 1 98 ? 0.468 -0.508 -23.368 1.00 98.19 98 SER A CA 1
ATOM 783 C C . SER A 1 98 ? 1.824 0.069 -23.004 1.00 98.19 98 SER A C 1
ATOM 785 O O . SER A 1 98 ? 1.956 1.278 -22.800 1.00 98.19 98 SER A O 1
ATOM 787 N N . PHE A 1 99 ? 2.827 -0.796 -23.010 1.00 98.25 99 PHE A N 1
ATOM 788 C CA . PHE A 1 99 ? 4.212 -0.489 -22.689 1.00 98.25 99 PHE A CA 1
ATOM 789 C C . PHE A 1 99 ? 5.119 -0.959 -23.828 1.00 98.25 99 PHE A C 1
ATOM 791 O O . PHE A 1 99 ? 4.724 -1.789 -24.652 1.00 98.25 99 PHE A O 1
ATOM 798 N N . LEU A 1 100 ? 6.322 -0.393 -23.897 1.00 98.56 100 LEU A N 1
ATOM 799 C CA . LEU A 1 100 ? 7.324 -0.730 -24.903 1.00 98.56 100 LEU A CA 1
ATOM 800 C C . LEU A 1 100 ? 8.516 -1.402 -24.226 1.00 98.56 100 LEU A C 1
ATOM 802 O O . LEU A 1 100 ? 9.068 -0.847 -23.277 1.00 98.56 100 LEU A O 1
ATOM 806 N N . PHE A 1 101 ? 8.918 -2.559 -24.742 1.00 98.25 101 PHE A N 1
ATOM 807 C CA . PHE A 1 101 ? 10.067 -3.325 -24.263 1.00 98.25 101 PHE A CA 1
ATOM 808 C C . PHE A 1 101 ? 10.954 -3.729 -25.435 1.00 98.25 101 PHE A C 1
ATOM 810 O O . PHE A 1 101 ? 10.467 -3.893 -26.552 1.00 98.25 101 PHE A O 1
ATOM 817 N N . TYR A 1 102 ? 12.245 -3.907 -25.175 1.00 98.56 102 TYR A N 1
ATOM 818 C CA . TYR A 1 102 ? 13.103 -4.655 -26.086 1.00 98.56 102 TYR A CA 1
ATOM 819 C C . TYR A 1 102 ? 12.977 -6.146 -25.781 1.00 98.56 102 TYR A C 1
ATOM 821 O O . TYR A 1 102 ? 13.028 -6.535 -24.613 1.00 98.56 102 TYR A O 1
ATOM 829 N N . ASP A 1 103 ? 12.797 -6.958 -26.820 1.00 98.25 103 ASP A N 1
ATOM 830 C CA . ASP A 1 103 ? 12.858 -8.416 -26.719 1.00 98.25 103 ASP A CA 1
ATOM 831 C C . ASP A 1 103 ? 14.309 -8.933 -26.790 1.00 98.25 103 ASP A C 1
ATOM 833 O O . ASP A 1 103 ? 15.268 -8.168 -26.950 1.00 98.25 103 ASP A O 1
ATOM 837 N N . GLU A 1 104 ? 14.483 -10.250 -26.691 1.00 98.12 104 GLU A N 1
ATOM 838 C CA . GLU A 1 104 ? 15.789 -10.910 -26.775 1.00 98.12 104 GLU A CA 1
ATOM 839 C C . GLU A 1 104 ? 16.480 -10.755 -28.143 1.00 98.12 104 GLU A C 1
ATOM 841 O O . GLU A 1 104 ? 17.687 -10.964 -28.252 1.00 98.12 104 GLU A O 1
ATOM 846 N N . ASN A 1 105 ? 15.738 -10.348 -29.178 1.00 98.50 105 ASN A N 1
ATOM 847 C CA . ASN A 1 105 ? 16.227 -10.103 -30.535 1.00 98.50 105 ASN A CA 1
ATOM 848 C C . ASN A 1 105 ? 16.487 -8.610 -30.796 1.00 98.50 105 ASN A C 1
ATOM 850 O O . ASN A 1 105 ? 16.628 -8.206 -31.953 1.00 98.50 105 ASN A O 1
ATOM 854 N N . GLN A 1 106 ? 16.522 -7.789 -29.738 1.00 98.00 106 GLN A N 1
ATOM 855 C CA . GLN A 1 106 ? 16.710 -6.336 -29.798 1.00 98.00 106 GLN A CA 1
ATOM 856 C C . GLN A 1 106 ? 15.610 -5.609 -30.587 1.00 98.00 106 GLN A C 1
ATOM 858 O O . GLN A 1 106 ? 15.820 -4.507 -31.102 1.00 98.00 106 GLN A O 1
ATOM 863 N N . LYS A 1 107 ? 14.412 -6.191 -30.679 1.00 98.56 107 LYS A N 1
ATOM 864 C CA . LYS A 1 107 ? 13.263 -5.559 -31.329 1.00 98.56 107 LYS A CA 1
ATOM 865 C C . LYS A 1 107 ? 12.406 -4.848 -30.301 1.00 98.56 107 LYS A C 1
ATOM 867 O O . LYS A 1 107 ? 12.120 -5.374 -29.230 1.00 98.56 107 LYS A O 1
ATOM 872 N N . LEU A 1 108 ? 11.961 -3.647 -30.657 1.00 98.56 108 LEU A N 1
ATOM 873 C CA . LEU A 1 108 ? 11.011 -2.896 -29.852 1.00 98.56 108 LEU A CA 1
ATOM 874 C C . LEU A 1 108 ? 9.607 -3.486 -30.035 1.00 98.56 108 LEU A C 1
ATOM 876 O O . LEU A 1 108 ? 9.024 -3.400 -31.117 1.00 98.56 108 LEU A O 1
ATOM 880 N N . VAL A 1 109 ? 9.060 -4.060 -28.969 1.00 98.31 109 VAL A N 1
ATOM 881 C CA . VAL A 1 109 ? 7.747 -4.708 -28.937 1.00 98.31 109 VAL A CA 1
ATOM 882 C C . VAL A 1 109 ? 6.801 -3.900 -28.057 1.00 98.31 109 VAL A C 1
ATOM 884 O O . VAL A 1 109 ? 7.176 -3.397 -26.998 1.00 98.31 109 VAL A O 1
ATOM 887 N N . ARG A 1 110 ? 5.548 -3.776 -28.503 1.00 98.50 110 ARG A N 1
ATOM 888 C CA . ARG A 1 110 ? 4.453 -3.234 -27.698 1.00 98.50 110 ARG A CA 1
ATOM 889 C C . ARG A 1 110 ? 3.696 -4.384 -27.050 1.00 98.50 110 ARG A C 1
ATOM 891 O O . ARG A 1 110 ? 3.188 -5.236 -27.769 1.00 98.50 110 ARG A O 1
ATOM 898 N N . ALA A 1 111 ? 3.577 -4.351 -25.730 1.00 97.88 111 ALA A N 1
ATOM 899 C CA . ALA A 1 111 ? 2.753 -5.278 -24.961 1.00 97.88 111 ALA A CA 1
ATOM 900 C C . ALA A 1 111 ? 1.656 -4.504 -24.228 1.00 97.88 111 ALA A C 1
ATOM 902 O O . ALA A 1 111 ? 1.891 -3.385 -23.761 1.00 97.88 111 ALA A O 1
ATOM 903 N N . THR A 1 112 ? 0.464 -5.079 -24.139 1.00 98.44 112 THR A N 1
ATOM 904 C CA . THR A 1 112 ? -0.636 -4.542 -23.333 1.00 98.44 112 THR A CA 1
ATOM 905 C C . THR A 1 112 ? -0.736 -5.262 -21.995 1.00 98.44 112 THR A C 1
ATOM 907 O O . THR A 1 112 ? -0.214 -6.363 -21.827 1.00 98.44 112 THR A O 1
ATOM 910 N N . VAL A 1 113 ? -1.450 -4.668 -21.039 1.00 98.19 113 VAL A N 1
ATOM 911 C CA . VAL A 1 113 ? -1.806 -5.360 -19.791 1.00 98.19 113 VAL A CA 1
ATOM 912 C C . VAL A 1 113 ? -2.583 -6.644 -20.084 1.00 98.19 113 VAL A C 1
ATOM 914 O O . VAL A 1 113 ? -2.332 -7.665 -19.448 1.00 98.19 113 VAL A O 1
ATOM 917 N N . SER A 1 114 ? -3.498 -6.615 -21.061 1.00 97.75 114 SER A N 1
ATOM 918 C CA . SER A 1 114 ? -4.311 -7.782 -21.414 1.00 97.75 114 SER A CA 1
ATOM 919 C C . SER A 1 114 ? -3.483 -8.987 -21.879 1.00 97.75 114 SER A C 1
ATOM 921 O O . SER A 1 114 ? -3.818 -10.116 -21.520 1.00 97.75 114 SER A O 1
ATOM 923 N N . ASP A 1 115 ? -2.360 -8.747 -22.566 1.00 97.38 115 ASP A N 1
ATOM 924 C CA . ASP A 1 115 ? -1.440 -9.800 -23.024 1.00 97.38 115 ASP A CA 1
ATOM 925 C C . ASP A 1 115 ? -0.746 -10.519 -21.855 1.00 97.38 115 ASP A C 1
ATOM 927 O O . ASP A 1 115 ? -0.304 -11.659 -21.996 1.00 97.38 115 ASP A O 1
ATOM 931 N N . ALA A 1 116 ? -0.657 -9.870 -20.689 1.00 96.62 116 ALA A N 1
ATOM 932 C CA . ALA A 1 116 ? 0.062 -10.382 -19.528 1.00 96.62 116 ALA A CA 1
ATOM 933 C C . ALA A 1 116 ? -0.819 -11.138 -18.520 1.00 96.62 116 ALA A C 1
ATOM 935 O O . ALA A 1 116 ? -0.287 -11.773 -17.614 1.00 96.62 116 ALA A O 1
ATOM 936 N N . LEU A 1 117 ? -2.152 -11.119 -18.662 1.00 96.56 117 LEU A N 1
ATOM 937 C CA . LEU A 1 117 ? -3.074 -11.667 -17.650 1.00 96.56 117 LEU A CA 1
ATOM 938 C C . LEU A 1 117 ? -3.024 -13.192 -17.498 1.00 96.56 117 LEU A C 1
ATOM 940 O O . LEU A 1 117 ? -3.483 -13.723 -16.486 1.00 96.56 117 LEU A O 1
ATOM 944 N N . SER A 1 118 ? -2.492 -13.904 -18.493 1.00 95.06 118 SER A N 1
ATOM 945 C CA . SER A 1 118 ? -2.335 -15.356 -18.457 1.00 95.06 118 SER A CA 1
ATOM 946 C C . SER A 1 118 ? -0.859 -15.739 -18.483 1.00 95.06 118 SER A C 1
ATOM 948 O O . SER A 1 118 ? -0.246 -15.846 -19.545 1.00 95.06 118 SER A O 1
ATOM 950 N N . ILE A 1 119 ? -0.301 -16.052 -17.311 1.00 94.50 119 ILE A N 1
ATOM 951 C CA . ILE A 1 119 ? 1.099 -16.498 -17.197 1.00 94.50 119 ILE A CA 1
ATOM 952 C C . ILE A 1 119 ? 1.378 -17.770 -18.020 1.00 94.50 119 ILE A C 1
ATOM 954 O O . ILE A 1 119 ? 2.464 -17.944 -18.568 1.00 94.50 119 ILE A O 1
ATOM 958 N N . SER A 1 120 ? 0.362 -18.622 -18.215 1.00 94.12 120 SER A N 1
ATOM 959 C CA . SER A 1 120 ? 0.460 -19.792 -19.093 1.00 94.12 120 SER A CA 1
ATOM 960 C C . SER A 1 120 ? 0.601 -19.420 -20.571 1.00 94.12 120 SER A C 1
ATOM 962 O O . SER A 1 120 ? 1.324 -20.101 -21.294 1.00 94.12 120 SER A O 1
ATOM 964 N N . GLN A 1 121 ? -0.045 -18.340 -21.031 1.00 96.62 121 GLN A N 1
ATOM 965 C CA . GLN A 1 121 ? 0.153 -17.825 -22.394 1.00 96.62 121 GLN A CA 1
ATOM 966 C C . GLN A 1 121 ? 1.539 -17.192 -22.556 1.00 96.62 121 GLN A C 1
ATOM 968 O O . GLN A 1 121 ? 2.139 -17.308 -23.622 1.00 96.62 121 GLN A O 1
ATOM 973 N N . LEU A 1 122 ? 2.088 -16.625 -21.477 1.00 97.38 122 LEU A N 1
ATOM 974 C CA . LEU A 1 122 ? 3.481 -16.175 -21.395 1.00 97.38 122 LEU A CA 1
ATOM 975 C C . LEU A 1 122 ? 4.491 -17.325 -21.217 1.00 97.38 122 LEU A C 1
ATOM 977 O O . LEU A 1 122 ? 5.697 -17.091 -21.211 1.00 97.38 122 LEU A O 1
ATOM 981 N N . ARG A 1 123 ? 4.015 -18.576 -21.145 1.00 98.00 123 ARG A N 1
ATOM 982 C CA . ARG A 1 123 ? 4.820 -19.809 -21.111 1.00 98.00 123 ARG A CA 1
ATOM 983 C C . ARG A 1 123 ? 5.745 -19.929 -19.894 1.00 98.00 123 ARG A C 1
ATOM 985 O O . ARG A 1 123 ? 6.809 -20.536 -19.997 1.00 98.00 123 ARG A O 1
ATOM 992 N N . TYR A 1 124 ? 5.323 -19.419 -18.738 1.00 98.00 124 TYR A N 1
ATOM 993 C CA . TYR A 1 124 ? 6.000 -19.670 -17.464 1.00 98.00 124 TYR A CA 1
ATOM 994 C C . TYR A 1 124 ? 5.012 -20.048 -16.355 1.00 98.00 124 TYR A C 1
ATOM 996 O O . TYR A 1 124 ? 3.799 -19.868 -16.470 1.00 98.00 124 TYR A O 1
ATOM 1004 N N . ALA A 1 125 ? 5.550 -20.612 -15.277 1.00 97.25 125 ALA A N 1
ATOM 1005 C CA . ALA A 1 125 ? 4.813 -20.927 -14.064 1.00 97.25 125 ALA A CA 1
ATOM 1006 C C . ALA A 1 125 ? 5.740 -20.821 -12.851 1.00 97.25 125 ALA A C 1
ATOM 1008 O O . ALA A 1 125 ? 6.963 -20.913 -12.972 1.00 97.25 125 ALA A O 1
ATOM 1009 N N . TYR A 1 126 ? 5.140 -20.668 -11.676 1.00 97.94 126 TYR A N 1
ATOM 1010 C CA . TYR A 1 126 ? 5.856 -20.745 -10.412 1.00 97.94 126 TYR A CA 1
ATOM 1011 C C . TYR A 1 126 ? 5.832 -22.166 -9.873 1.00 97.94 126 TYR A C 1
ATOM 1013 O O . TYR A 1 126 ? 4.820 -22.854 -9.972 1.00 97.94 126 TYR A O 1
ATOM 1021 N N . GLN A 1 127 ? 6.937 -22.585 -9.260 1.00 98.19 127 GLN A N 1
ATOM 1022 C CA . GLN A 1 127 ? 6.952 -23.823 -8.495 1.00 98.19 127 GLN A CA 1
ATOM 1023 C C . GLN A 1 127 ? 5.936 -23.740 -7.348 1.00 98.19 127 GLN A C 1
ATOM 1025 O O . GLN A 1 127 ? 5.906 -22.760 -6.591 1.00 98.19 127 GLN A O 1
ATOM 1030 N N . ASP A 1 128 ? 5.145 -24.800 -7.194 1.00 96.06 128 ASP A N 1
ATOM 1031 C CA . ASP A 1 128 ? 4.237 -24.948 -6.067 1.00 96.06 128 ASP A CA 1
ATOM 1032 C C . ASP A 1 128 ? 5.033 -25.145 -4.778 1.00 96.06 128 ASP A C 1
ATOM 1034 O O . ASP A 1 128 ? 5.760 -26.124 -4.597 1.00 96.06 128 ASP A O 1
ATOM 1038 N N . VAL A 1 129 ? 4.886 -24.186 -3.870 1.00 97.00 129 VAL A N 1
ATOM 1039 C CA . VAL A 1 129 ? 5.482 -24.213 -2.533 1.00 97.00 129 VAL A CA 1
ATOM 1040 C C . VAL A 1 129 ? 4.420 -23.848 -1.496 1.00 97.00 129 VAL A C 1
ATOM 1042 O O . VAL A 1 129 ? 3.513 -23.067 -1.817 1.00 97.00 129 VAL A O 1
ATOM 1045 N N . PRO A 1 130 ? 4.513 -24.372 -0.259 1.00 96.81 130 PRO A N 1
ATOM 1046 C CA . PRO A 1 130 ? 3.567 -24.048 0.804 1.00 96.81 130 PRO A CA 1
ATOM 1047 C C . PRO A 1 130 ? 3.406 -22.538 1.024 1.00 96.81 130 PRO A C 1
ATOM 1049 O O . PRO A 1 130 ? 4.368 -21.767 0.993 1.00 96.81 130 PRO A O 1
ATOM 1052 N N . ILE A 1 131 ? 2.162 -22.107 1.248 1.00 96.75 131 ILE A N 1
ATOM 1053 C CA . ILE A 1 131 ? 1.800 -20.704 1.482 1.00 96.75 131 ILE A CA 1
ATOM 1054 C C . ILE A 1 131 ? 1.410 -20.539 2.953 1.00 96.75 131 ILE A C 1
ATOM 1056 O O . ILE A 1 131 ? 0.234 -20.451 3.301 1.00 96.75 131 ILE A O 1
ATOM 1060 N N . GLU A 1 132 ? 2.413 -20.485 3.826 1.00 95.25 132 GLU A N 1
ATOM 1061 C CA . GLU A 1 132 ? 2.228 -20.485 5.290 1.00 95.25 132 GLU A CA 1
ATOM 1062 C C . GLU A 1 132 ? 1.417 -19.287 5.811 1.00 95.25 132 GLU A C 1
ATOM 1064 O O . GLU A 1 132 ? 0.700 -19.365 6.807 1.00 95.25 132 GLU A O 1
ATOM 1069 N N . TRP A 1 133 ? 1.483 -18.149 5.117 1.00 95.88 133 TRP A N 1
ATOM 1070 C CA . TRP A 1 133 ? 0.825 -16.924 5.563 1.00 95.88 133 TRP A CA 1
ATOM 1071 C C . TRP A 1 133 ? -0.683 -16.885 5.298 1.00 95.88 133 TRP A C 1
ATOM 1073 O O . TRP A 1 133 ? -1.324 -15.927 5.729 1.00 95.88 133 TRP A O 1
ATOM 1083 N N . ILE A 1 134 ? -1.270 -17.876 4.615 1.00 95.38 134 ILE A N 1
ATOM 1084 C CA . ILE A 1 134 ? -2.706 -17.875 4.284 1.00 95.38 134 ILE A CA 1
ATOM 1085 C C . ILE A 1 134 ? -3.604 -17.970 5.524 1.00 95.38 134 ILE A C 1
ATOM 1087 O O . ILE A 1 134 ? -4.707 -17.437 5.515 1.00 95.38 134 ILE A O 1
ATOM 1091 N N . ASN A 1 135 ? -3.108 -18.582 6.603 1.00 93.31 135 ASN A N 1
ATOM 1092 C CA . ASN A 1 135 ? -3.829 -18.750 7.869 1.00 93.31 135 ASN A CA 1
ATOM 1093 C C . ASN A 1 135 ? -3.300 -17.833 8.986 1.00 93.31 135 ASN A C 1
ATOM 1095 O O . ASN A 1 135 ? -3.709 -17.953 10.138 1.00 93.31 135 ASN A O 1
ATOM 1099 N N . ALA A 1 136 ? -2.396 -16.904 8.664 1.00 95.50 136 ALA A N 1
ATOM 1100 C CA . ALA A 1 136 ? -1.759 -16.011 9.631 1.00 95.50 136 ALA A CA 1
ATOM 1101 C C . ALA A 1 136 ? -2.609 -14.755 9.917 1.00 95.50 136 ALA A C 1
ATOM 1103 O O . ALA A 1 136 ? -2.121 -13.625 9.793 1.00 95.50 136 ALA A O 1
ATOM 1104 N N . ARG A 1 137 ? -3.895 -14.945 10.254 1.00 94.94 137 ARG A N 1
ATOM 1105 C CA . ARG A 1 137 ? -4.799 -13.843 10.621 1.00 94.94 137 ARG A CA 1
ATOM 1106 C C . ARG A 1 137 ? -4.281 -13.148 11.893 1.00 94.94 137 ARG A C 1
ATOM 1108 O O . ARG A 1 137 ? -3.948 -13.849 12.849 1.00 94.94 137 ARG A O 1
ATOM 1115 N N . PRO A 1 138 ? -4.196 -11.803 11.922 1.00 94.94 138 PRO A N 1
ATOM 1116 C CA . PRO A 1 138 ? -3.799 -11.062 13.117 1.00 94.94 138 PRO A CA 1
ATOM 1117 C C . PRO A 1 138 ? -4.692 -11.351 14.328 1.00 94.94 138 PRO A C 1
ATOM 1119 O O . PRO A 1 138 ? -5.863 -11.698 14.185 1.00 94.94 138 PRO A O 1
ATOM 1122 N N . THR A 1 139 ? -4.144 -11.169 15.528 1.00 94.19 139 THR A N 1
ATOM 1123 C CA . THR A 1 139 ? -4.885 -11.328 16.791 1.00 94.19 139 THR A CA 1
ATOM 1124 C C . THR A 1 139 ? -5.027 -9.990 17.502 1.00 94.19 139 THR A C 1
ATOM 1126 O O . THR A 1 139 ? -4.040 -9.265 17.620 1.00 94.19 139 THR A O 1
ATOM 1129 N N . SER A 1 140 ? -6.202 -9.671 18.043 1.00 92.56 140 SER A N 1
ATOM 1130 C CA . SER A 1 140 ? -6.364 -8.454 18.848 1.00 92.56 140 SER A CA 1
ATOM 1131 C C . SER A 1 140 ? -5.541 -8.527 20.135 1.00 92.56 140 SER A C 1
ATOM 1133 O O . SER A 1 140 ? -5.458 -9.569 20.791 1.00 92.56 140 SER A O 1
ATOM 1135 N N . LYS A 1 141 ? -4.926 -7.401 20.497 1.00 88.31 141 LYS A N 1
ATOM 1136 C CA . LYS A 1 141 ? -4.221 -7.214 21.770 1.00 88.31 141 LYS A CA 1
ATOM 1137 C C . LYS A 1 141 ? -5.189 -7.121 22.952 1.00 88.31 141 LYS A C 1
ATOM 1139 O O . LYS A 1 141 ? -4.803 -7.396 24.088 1.00 88.31 141 LYS A O 1
ATOM 1144 N N . ARG A 1 142 ? -6.427 -6.694 22.699 1.00 83.12 142 ARG A N 1
ATOM 1145 C CA . ARG A 1 142 ? -7.460 -6.481 23.716 1.00 83.12 142 ARG A CA 1
ATOM 1146 C C . ARG A 1 142 ? -8.547 -7.558 23.618 1.00 83.12 142 ARG A C 1
ATOM 1148 O O . ARG A 1 142 ? -8.714 -8.184 22.574 1.00 83.12 142 ARG A O 1
ATOM 1155 N N . PRO A 1 143 ? -9.319 -7.795 24.691 1.00 83.81 143 PRO A N 1
ATOM 1156 C CA . PRO A 1 143 ? -10.506 -8.638 24.600 1.00 83.81 143 PRO A CA 1
ATOM 1157 C C . PRO A 1 143 ? -11.460 -8.123 23.516 1.00 83.81 143 PRO A C 1
ATOM 1159 O O . PRO A 1 143 ? -11.667 -6.911 23.408 1.00 83.81 143 PRO A O 1
ATOM 1162 N N . LYS A 1 144 ? -12.070 -9.028 22.744 1.00 79.12 144 LYS A N 1
ATOM 1163 C CA . LYS A 1 144 ? -13.055 -8.659 21.715 1.00 79.12 144 LYS A CA 1
ATOM 1164 C C . LYS A 1 144 ? -14.173 -7.794 22.304 1.00 79.12 144 LYS A C 1
ATOM 1166 O O . LYS A 1 144 ? -14.681 -8.089 23.383 1.00 79.12 144 LYS A O 1
ATOM 1171 N N . GLY A 1 145 ? -14.547 -6.733 21.592 1.00 73.94 145 GLY A N 1
ATOM 1172 C CA . GLY A 1 145 ? -15.532 -5.742 22.035 1.00 73.94 145 GLY A CA 1
ATOM 1173 C C . GLY A 1 145 ? -14.951 -4.623 22.905 1.00 73.94 145 GLY A C 1
ATOM 1174 O O . GLY A 1 145 ? -15.688 -3.742 23.354 1.00 73.94 145 GLY A O 1
ATOM 1175 N N . SER A 1 146 ? -13.636 -4.618 23.149 1.00 78.00 146 SER A N 1
ATOM 1176 C CA . SER A 1 146 ? -12.977 -3.515 23.849 1.00 78.00 146 SER A CA 1
ATOM 1177 C C . SER A 1 146 ? -12.979 -2.262 22.978 1.00 78.00 146 SER A C 1
ATOM 1179 O O . SER A 1 146 ? -12.191 -2.132 22.041 1.00 78.00 146 SER A O 1
ATOM 1181 N N . ARG A 1 147 ? -13.847 -1.308 23.317 1.00 75.75 147 ARG A N 1
ATOM 1182 C CA . ARG A 1 147 ? -13.885 0.007 22.665 1.00 75.75 147 ARG A CA 1
ATOM 1183 C C . ARG A 1 147 ? -12.576 0.775 22.868 1.00 75.75 147 ARG A C 1
ATOM 1185 O O . ARG A 1 147 ? -11.828 0.528 23.817 1.00 75.75 147 ARG A O 1
ATOM 1192 N N . ALA A 1 148 ? -12.334 1.769 22.009 1.00 78.38 148 ALA A N 1
ATOM 1193 C CA . ALA A 1 148 ? -11.277 2.753 22.240 1.00 78.38 148 ALA A CA 1
ATOM 1194 C C . ALA A 1 148 ? -11.408 3.353 23.651 1.00 78.38 148 ALA A C 1
ATOM 1196 O O . ALA A 1 148 ? -12.503 3.768 24.050 1.00 78.38 148 ALA A O 1
ATOM 1197 N N . SER A 1 149 ? -10.299 3.395 24.397 1.00 83.25 149 SER A N 1
ATOM 1198 C CA . SER A 1 149 ? -10.303 3.886 25.775 1.00 83.25 149 SER A CA 1
ATOM 1199 C C . SER A 1 149 ? -10.766 5.344 25.834 1.00 83.25 149 SER A C 1
ATOM 1201 O O . SER A 1 149 ? -10.539 6.131 24.912 1.00 83.25 149 SER A O 1
ATOM 1203 N N . ASN A 1 150 ? -11.409 5.731 26.937 1.00 85.88 150 ASN A N 1
ATOM 1204 C CA . ASN A 1 150 ? -11.836 7.120 27.125 1.00 85.88 150 ASN A CA 1
ATOM 1205 C C . ASN A 1 150 ? -10.648 8.088 27.053 1.00 85.88 150 ASN A C 1
ATOM 1207 O O . ASN A 1 150 ? -10.791 9.192 26.534 1.00 85.88 150 ASN A O 1
ATOM 1211 N N . ASP A 1 151 ? -9.473 7.668 27.518 1.00 88.31 151 ASP A N 1
ATOM 1212 C CA .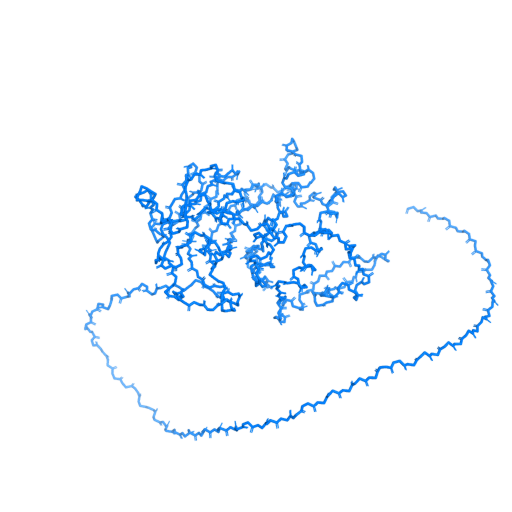 ASP A 1 151 ? -8.260 8.480 27.450 1.00 88.31 151 ASP A CA 1
ATOM 1213 C C . ASP A 1 151 ? -7.741 8.626 26.018 1.00 88.31 151 ASP A C 1
ATOM 1215 O O . ASP A 1 151 ? -7.324 9.718 25.634 1.00 88.31 151 ASP A O 1
ATOM 1219 N N . LEU A 1 152 ? -7.838 7.574 25.196 1.00 90.19 152 LEU A N 1
ATOM 1220 C CA . LEU A 1 152 ? -7.531 7.647 23.768 1.00 90.19 152 LEU A CA 1
ATOM 1221 C C . LEU A 1 152 ? -8.475 8.626 23.056 1.00 90.19 152 LEU A C 1
ATOM 1223 O O . LEU A 1 152 ? -8.016 9.507 22.328 1.00 90.19 152 LEU A O 1
ATOM 1227 N N . LYS A 1 153 ? -9.784 8.533 23.323 1.00 90.19 153 LYS A N 1
ATOM 1228 C CA . LYS A 1 153 ? -10.789 9.444 22.752 1.00 90.19 153 LYS A CA 1
ATOM 1229 C C . LYS A 1 153 ? -10.560 10.900 23.167 1.00 90.19 153 LYS A C 1
ATOM 1231 O O . LYS A 1 153 ? -10.660 11.781 22.325 1.00 90.19 153 LYS A O 1
ATOM 1236 N N . LYS A 1 154 ? -10.200 11.162 24.431 1.00 91.50 154 LYS A N 1
ATOM 1237 C CA . LYS A 1 154 ? -9.888 12.519 24.928 1.00 91.50 154 LYS A CA 1
ATOM 1238 C C . LYS A 1 154 ? -8.673 13.148 24.241 1.00 91.50 154 LYS A C 1
ATOM 1240 O O . LYS A 1 154 ? -8.631 14.363 24.092 1.00 91.50 154 LYS A O 1
ATOM 1245 N N . LYS A 1 155 ? -7.680 12.341 23.852 1.00 91.81 155 LYS A N 1
ATOM 1246 C CA . LYS A 1 155 ? -6.476 12.803 23.135 1.00 91.81 155 LYS A CA 1
ATOM 1247 C C . LYS A 1 155 ? -6.705 12.991 21.631 1.00 91.81 155 LYS A C 1
ATOM 1249 O O . LYS A 1 155 ? -5.823 13.516 20.953 1.00 91.81 155 LYS A O 1
ATOM 1254 N N . ALA A 1 156 ? -7.826 12.508 21.099 1.00 92.94 156 ALA A N 1
ATOM 1255 C CA . ALA A 1 156 ? -8.121 12.527 19.677 1.00 92.94 156 ALA A CA 1
ATOM 1256 C C . ALA A 1 156 ? -8.908 13.782 19.276 1.00 92.94 156 ALA A C 1
ATOM 1258 O O . ALA A 1 156 ? -9.759 14.274 20.014 1.00 92.94 156 ALA A O 1
ATOM 1259 N N . VAL A 1 157 ? -8.635 14.279 18.072 1.00 93.12 157 VAL A N 1
ATOM 1260 C CA . VAL A 1 157 ? -9.384 15.371 17.430 1.00 93.12 157 VAL A CA 1
ATOM 1261 C C . VAL A 1 157 ? -10.310 14.805 16.360 1.00 93.12 157 VAL A C 1
ATOM 1263 O O . VAL A 1 157 ? -10.042 13.747 15.801 1.00 93.12 157 VAL A O 1
ATOM 1266 N N . LYS A 1 158 ? -11.420 15.479 16.060 1.00 91.25 158 LYS A N 1
ATOM 1267 C CA . LYS A 1 158 ? -12.315 15.047 14.976 1.00 91.25 158 LYS A CA 1
ATOM 1268 C C . LYS A 1 158 ? -11.616 15.199 13.625 1.00 91.25 158 LYS A C 1
ATOM 1270 O O . LYS A 1 158 ? -10.930 16.193 13.413 1.00 91.25 158 LYS A O 1
ATOM 1275 N N . ALA A 1 159 ? -11.839 14.260 12.702 1.00 85.94 159 ALA A N 1
ATOM 1276 C CA . ALA A 1 159 ? -11.207 14.273 11.377 1.00 85.94 159 ALA A CA 1
ATOM 1277 C C . ALA A 1 159 ? -11.380 15.593 10.612 1.00 85.94 159 ALA A C 1
ATOM 1279 O O . ALA A 1 159 ? -10.413 16.095 10.050 1.00 85.94 159 ALA A O 1
ATOM 1280 N N . ALA A 1 160 ? -12.576 16.187 10.660 1.00 83.50 160 ALA A N 1
ATOM 1281 C CA . ALA A 1 160 ? -12.881 17.447 9.977 1.00 83.50 160 ALA A CA 1
ATOM 1282 C C . ALA A 1 160 ? -12.064 18.650 10.484 1.00 83.50 160 ALA A C 1
ATOM 1284 O O . ALA A 1 160 ? -11.883 19.611 9.746 1.00 83.50 160 ALA A O 1
ATOM 1285 N N . ASP A 1 161 ? -11.570 18.585 11.722 1.00 88.50 161 ASP A N 1
ATOM 1286 C CA . ASP A 1 161 ? -10.816 19.662 12.370 1.00 88.50 161 ASP A CA 1
ATOM 1287 C C . ASP A 1 161 ? -9.307 19.353 12.415 1.00 88.50 161 ASP A C 1
ATOM 1289 O O . ASP A 1 161 ? -8.522 20.124 12.966 1.00 88.50 161 ASP A O 1
ATOM 1293 N N . ALA A 1 162 ? -8.893 18.190 11.898 1.00 87.56 162 ALA A N 1
ATOM 1294 C CA . ALA A 1 162 ? -7.547 17.661 12.084 1.00 87.56 162 ALA A CA 1
ATOM 1295 C C . ALA A 1 162 ? -6.585 17.963 10.928 1.00 87.56 162 ALA A C 1
ATOM 1297 O O . ALA A 1 162 ? -5.390 17.764 11.136 1.00 87.56 162 ALA A O 1
ATOM 1298 N N . PHE A 1 163 ? -7.063 18.407 9.757 1.00 89.56 163 PHE A N 1
ATOM 1299 C CA . PHE A 1 163 ? -6.266 18.531 8.526 1.00 89.56 163 PHE A CA 1
ATOM 1300 C C . PHE A 1 163 ? -6.446 19.898 7.836 1.00 89.56 163 PHE A C 1
ATOM 1302 O O . PHE A 1 163 ? -7.525 20.484 7.938 1.00 89.56 163 PHE A O 1
ATOM 1309 N N . PRO A 1 164 ? -5.417 20.424 7.139 1.00 92.19 164 PRO A N 1
ATOM 1310 C CA . PRO A 1 164 ? -4.112 19.811 6.866 1.00 92.19 164 PRO A CA 1
ATOM 1311 C C . PRO A 1 164 ? -3.216 19.726 8.111 1.00 92.19 164 PRO A C 1
ATOM 1313 O O . PRO A 1 164 ? -3.215 20.627 8.950 1.00 92.19 164 PRO A O 1
ATOM 1316 N N . ARG A 1 165 ? -2.436 18.645 8.244 1.00 92.94 165 ARG A N 1
ATOM 1317 C CA . ARG A 1 165 ? -1.560 18.431 9.409 1.00 92.94 165 ARG A CA 1
ATOM 1318 C C . ARG A 1 165 ? -0.267 17.719 9.057 1.00 92.94 165 ARG A C 1
ATOM 1320 O O . ARG A 1 165 ? -0.266 16.722 8.341 1.00 92.94 165 ARG A O 1
ATOM 1327 N N . SER A 1 166 ? 0.828 18.227 9.615 1.00 92.38 166 SER A N 1
ATOM 1328 C CA . SER A 1 166 ? 2.144 17.605 9.499 1.00 92.38 166 SER A CA 1
ATOM 1329 C C . SER A 1 166 ? 2.220 16.322 10.328 1.00 92.38 166 SER A C 1
ATOM 1331 O O . SER A 1 166 ? 1.750 16.285 11.467 1.00 92.38 166 SER A O 1
ATOM 1333 N N . VAL A 1 167 ? 2.838 15.286 9.762 1.00 90.12 167 VAL A N 1
ATOM 1334 C CA . VAL A 1 167 ? 3.141 13.992 10.401 1.00 90.12 167 VAL A CA 1
ATOM 1335 C C . VAL A 1 167 ? 4.518 14.050 11.082 1.00 90.12 167 VAL A C 1
ATOM 1337 O O . VAL A 1 167 ? 5.265 13.071 11.146 1.00 90.12 167 VAL A O 1
ATOM 1340 N N . ASN A 1 168 ? 4.875 15.231 11.594 1.00 85.50 168 ASN A N 1
ATOM 1341 C CA . ASN A 1 168 ? 6.072 15.448 12.386 1.00 85.50 168 ASN A CA 1
ATOM 1342 C C . ASN A 1 168 ? 5.766 15.328 13.887 1.00 85.50 168 ASN A C 1
ATOM 1344 O O . ASN A 1 168 ? 4.707 15.724 14.359 1.00 85.50 168 ASN A O 1
ATOM 1348 N N . ASN A 1 169 ? 6.725 14.777 14.633 1.00 70.00 169 ASN A N 1
ATOM 1349 C CA . ASN A 1 169 ? 6.783 14.770 16.097 1.00 70.00 169 ASN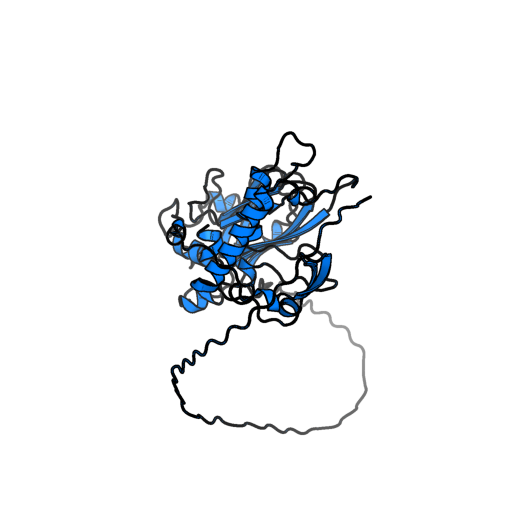 A CA 1
ATOM 1350 C C . ASN A 1 169 ? 5.462 14.433 16.817 1.00 70.00 169 ASN A C 1
ATOM 1352 O O . ASN A 1 169 ? 4.746 15.304 17.310 1.00 70.00 169 ASN A O 1
ATOM 1356 N N . GLY A 1 170 ? 5.223 13.129 16.972 1.00 85.56 170 GLY A N 1
ATOM 1357 C CA . GLY A 1 170 ? 4.217 12.575 17.872 1.00 85.56 170 GLY A CA 1
ATOM 1358 C C . GLY A 1 170 ? 3.024 11.938 17.167 1.00 85.56 170 GLY A C 1
ATOM 1359 O O . GLY A 1 170 ? 2.815 12.058 15.963 1.00 85.56 170 GLY A O 1
ATOM 1360 N N . LEU A 1 171 ? 2.235 11.223 17.961 1.00 93.44 171 LEU A N 1
ATOM 1361 C CA . LEU A 1 171 ? 1.074 10.478 17.492 1.00 93.44 171 LEU A CA 1
ATOM 1362 C C . LEU A 1 171 ? -0.064 11.421 17.089 1.00 93.44 171 LEU A C 1
ATOM 1364 O O . LEU A 1 171 ? -0.529 12.230 17.900 1.00 93.44 171 LEU A O 1
ATOM 1368 N N . ILE A 1 172 ? -0.575 11.259 15.869 1.00 94.25 172 ILE A N 1
ATOM 1369 C CA . ILE A 1 172 ? -1.797 11.936 15.422 1.00 94.25 172 ILE A CA 1
ATOM 1370 C C . ILE A 1 172 ? -2.964 11.000 15.699 1.00 94.25 172 ILE A C 1
ATOM 1372 O O . ILE A 1 172 ? -3.027 9.922 15.125 1.00 94.25 172 ILE A O 1
ATOM 1376 N N . ARG A 1 173 ? -3.895 11.415 16.559 1.00 95.62 173 ARG A N 1
ATOM 1377 C CA . ARG A 1 173 ? -5.098 10.646 16.901 1.00 95.62 173 ARG A CA 1
ATOM 1378 C C . ARG A 1 173 ? -6.321 11.358 16.359 1.00 95.62 173 ARG A C 1
ATOM 1380 O O . ARG A 1 173 ? -6.547 12.527 16.687 1.00 95.62 173 ARG A O 1
ATOM 1387 N N . VAL A 1 174 ? -7.106 10.653 15.560 1.00 95.38 174 VAL A N 1
ATOM 1388 C CA . VAL A 1 174 ? -8.249 11.217 14.851 1.00 95.38 174 VAL A CA 1
ATOM 1389 C C . VAL A 1 174 ? -9.490 10.375 15.089 1.00 95.38 174 VAL A C 1
ATOM 1391 O O . VAL A 1 174 ? -9.463 9.165 14.894 1.00 95.38 174 VAL A O 1
ATOM 1394 N N . ILE A 1 175 ? -10.588 11.014 15.484 1.00 95.12 175 ILE A N 1
ATOM 1395 C CA . ILE A 1 175 ? -11.909 10.386 15.520 1.00 95.12 175 ILE A CA 1
ATOM 1396 C C . ILE A 1 175 ? -12.483 10.414 14.106 1.00 95.12 175 ILE A C 1
ATOM 1398 O O . ILE A 1 175 ? -12.709 11.490 13.540 1.00 95.12 175 ILE A O 1
ATOM 1402 N N . VAL A 1 176 ? -12.725 9.228 13.556 1.00 93.81 176 VAL A N 1
ATOM 1403 C CA . VAL A 1 176 ? -13.239 9.017 12.204 1.00 93.81 176 VAL A CA 1
ATOM 1404 C C . VAL A 1 176 ? -14.631 8.416 12.296 1.00 93.81 176 VAL A C 1
ATOM 1406 O O . VAL A 1 176 ? -14.828 7.372 12.918 1.00 93.81 176 VAL A O 1
ATOM 1409 N N . LYS A 1 177 ? -15.602 9.074 11.660 1.00 91.81 177 LYS A N 1
ATOM 1410 C CA . LYS A 1 177 ? -16.960 8.544 11.541 1.00 91.81 177 LYS A CA 1
ATOM 1411 C C . LYS A 1 177 ? -16.991 7.421 10.523 1.00 91.81 177 LYS A C 1
ATOM 1413 O O . LYS A 1 177 ? -16.412 7.543 9.441 1.00 91.81 177 LYS A O 1
ATOM 1418 N N . ARG A 1 178 ? -17.710 6.359 10.858 1.00 90.12 178 ARG A N 1
ATOM 1419 C CA . ARG A 1 178 ? -17.966 5.259 9.938 1.00 90.12 178 ARG A CA 1
ATOM 1420 C C . ARG A 1 178 ? -19.237 5.537 9.135 1.00 90.12 178 ARG A C 1
ATOM 1422 O O . ARG A 1 178 ? -20.170 6.157 9.655 1.00 90.12 178 ARG A O 1
ATOM 1429 N N . PRO A 1 179 ? -19.295 5.131 7.858 1.00 80.81 179 PRO A N 1
ATOM 1430 C CA . PRO A 1 179 ? -20.527 5.227 7.094 1.00 80.81 179 PRO A CA 1
ATOM 1431 C C . PRO A 1 179 ? -21.604 4.359 7.764 1.00 80.81 179 PRO A C 1
ATOM 1433 O O . PRO A 1 179 ? -21.334 3.239 8.175 1.00 80.81 179 PRO A O 1
ATOM 1436 N N . VAL A 1 180 ? -22.840 4.866 7.840 1.00 58.00 180 VAL A N 1
ATOM 1437 C CA . VAL A 1 180 ? -23.996 4.226 8.524 1.00 58.00 180 VAL A CA 1
ATOM 1438 C C . VAL A 1 180 ? -24.416 2.893 7.881 1.00 58.00 180 VAL A C 1
ATOM 1440 O O . VAL A 1 180 ? -25.309 2.191 8.354 1.00 58.00 180 VAL A O 1
ATOM 1443 N N . ILE A 1 181 ? -23.771 2.513 6.785 1.00 55.75 181 ILE A N 1
ATOM 1444 C CA . ILE A 1 181 ? -23.994 1.231 6.151 1.00 55.75 181 ILE A CA 1
ATOM 1445 C C . ILE A 1 181 ? -23.302 0.187 7.038 1.00 55.75 181 ILE A C 1
ATOM 1447 O O . ILE A 1 181 ? -22.090 0.263 7.213 1.00 55.75 181 ILE A O 1
ATOM 1451 N N . ASN A 1 182 ? -24.057 -0.815 7.514 1.00 57.66 182 ASN A N 1
ATOM 1452 C CA . ASN A 1 182 ? -23.564 -2.158 7.878 1.00 57.66 182 ASN A CA 1
ATOM 1453 C C . ASN A 1 182 ? -23.437 -2.557 9.361 1.00 57.66 182 ASN A C 1
ATOM 1455 O O . ASN A 1 182 ? -22.449 -3.187 9.727 1.00 57.66 182 ASN A O 1
ATOM 1459 N N . LYS A 1 183 ? -24.479 -2.367 10.183 1.00 60.31 183 LYS A N 1
ATOM 1460 C CA . LYS A 1 183 ? -24.596 -3.140 11.447 1.00 60.31 183 LYS A CA 1
ATOM 1461 C C . LYS A 1 183 ? -24.961 -4.620 11.217 1.00 60.31 183 LYS A C 1
ATOM 1463 O O . LYS A 1 183 ? -24.872 -5.440 12.117 1.00 60.31 183 LYS A O 1
ATOM 1468 N N . SER A 1 184 ? -25.354 -4.994 9.993 1.00 63.47 184 SER A N 1
ATOM 1469 C CA . SER A 1 184 ? -25.582 -6.394 9.620 1.00 63.47 184 SER A CA 1
ATOM 1470 C C . SER A 1 184 ? -25.350 -6.610 8.121 1.00 63.47 184 SER A C 1
ATOM 1472 O O . SER A 1 184 ? -26.252 -6.419 7.311 1.00 63.47 184 SER A O 1
ATOM 1474 N N . ARG A 1 185 ? -24.111 -6.951 7.745 1.00 73.44 185 ARG A N 1
ATOM 1475 C CA . ARG A 1 185 ? -23.769 -7.440 6.398 1.00 73.44 185 ARG A CA 1
ATOM 1476 C C . ARG A 1 185 ? -23.539 -8.933 6.420 1.00 73.44 185 ARG A C 1
ATOM 1478 O O . ARG A 1 185 ? -22.898 -9.458 7.332 1.00 73.44 185 ARG A O 1
ATOM 1485 N N . THR A 1 186 ? -23.943 -9.587 5.346 1.00 82.56 186 THR A N 1
ATOM 1486 C CA . THR A 1 186 ? -23.485 -10.933 5.021 1.00 82.56 186 THR A CA 1
ATOM 1487 C C . THR A 1 186 ? -21.985 -10.937 4.708 1.00 82.56 186 THR A C 1
ATOM 1489 O O . THR A 1 186 ? -21.401 -9.930 4.300 1.00 82.56 186 THR A O 1
ATOM 1492 N N . LYS A 1 187 ? -21.346 -12.104 4.850 1.00 84.25 187 LYS A N 1
ATOM 1493 C CA . LYS A 1 187 ? -19.934 -12.297 4.485 1.00 84.25 187 LYS A CA 1
ATOM 1494 C C . LYS A 1 187 ? -19.649 -11.879 3.036 1.00 84.25 187 LYS A C 1
ATOM 1496 O O . LYS A 1 187 ? -18.654 -11.216 2.778 1.00 84.25 187 LYS A O 1
ATOM 1501 N N . LYS A 1 188 ? -20.550 -12.208 2.108 1.00 83.50 188 LYS A N 1
ATOM 1502 C CA . LYS A 1 188 ? -20.401 -11.876 0.687 1.00 83.50 188 LYS A CA 1
ATOM 1503 C C . LYS A 1 188 ? -20.410 -10.363 0.440 1.00 83.50 188 LYS A C 1
ATOM 1505 O O . LYS A 1 188 ? -19.549 -9.858 -0.266 1.00 83.50 188 LYS A O 1
ATOM 1510 N N . GLU A 1 189 ? -21.324 -9.627 1.070 1.00 84.69 189 GLU A N 1
ATOM 1511 C CA . GLU A 1 189 ? -21.381 -8.161 0.939 1.00 84.69 189 GLU A CA 1
ATOM 1512 C C . GLU A 1 189 ? -20.129 -7.485 1.507 1.00 84.69 189 GLU A C 1
ATOM 1514 O O . GLU A 1 189 ? -19.648 -6.501 0.948 1.00 84.69 189 GLU A O 1
ATOM 1519 N N . LYS A 1 190 ? -19.579 -8.018 2.606 1.00 83.94 190 LYS A N 1
ATOM 1520 C CA . LYS A 1 190 ? -18.305 -7.557 3.180 1.00 83.94 190 LYS A CA 1
ATOM 1521 C C . LYS A 1 190 ? -17.129 -7.770 2.224 1.00 83.94 190 LYS A C 1
ATOM 1523 O O . LYS A 1 190 ? -16.232 -6.935 2.179 1.00 83.94 190 LYS A O 1
ATOM 1528 N N . GLU A 1 191 ? -17.133 -8.870 1.475 1.00 84.50 191 GLU A N 1
ATOM 1529 C CA . GLU A 1 191 ? -16.083 -9.207 0.509 1.00 84.50 191 GLU A CA 1
ATOM 1530 C C . GLU A 1 191 ? -16.185 -8.372 -0.781 1.00 84.50 191 GLU A C 1
ATOM 1532 O O . GLU A 1 191 ? -15.163 -7.913 -1.287 1.00 84.50 191 GLU A O 1
ATOM 1537 N N . GLU A 1 192 ? -17.398 -8.127 -1.289 1.00 83.19 192 GLU A N 1
ATOM 1538 C CA . GLU A 1 192 ? -17.636 -7.322 -2.501 1.00 83.19 192 GLU A CA 1
ATOM 1539 C C . GLU A 1 192 ? -17.507 -5.812 -2.246 1.00 83.19 192 GLU A C 1
ATOM 1541 O O . GLU A 1 192 ? -17.015 -5.065 -3.095 1.00 83.19 192 GLU A O 1
ATOM 1546 N N . GLN A 1 193 ? -17.933 -5.349 -1.069 1.00 85.69 193 GLN A N 1
ATOM 1547 C CA . GLN A 1 193 ? -17.868 -3.949 -0.654 1.00 85.69 193 GLN A CA 1
ATOM 1548 C C . GLN A 1 193 ? -17.201 -3.826 0.718 1.00 85.69 193 GLN A C 1
ATOM 1550 O O . GLN A 1 193 ? -17.874 -3.525 1.712 1.00 85.69 193 GLN A O 1
ATOM 1555 N N . PRO A 1 194 ? -15.875 -4.033 0.803 1.00 89.69 194 PRO A N 1
ATOM 1556 C CA . PRO A 1 194 ? -15.179 -3.881 2.064 1.00 89.69 194 PRO A CA 1
ATOM 1557 C C . PRO A 1 194 ? -15.251 -2.427 2.535 1.00 89.69 194 PRO A C 1
ATOM 1559 O O . PRO A 1 194 ? -15.214 -1.477 1.748 1.00 89.69 194 PRO A O 1
ATOM 1562 N N . GLU A 1 195 ? -15.367 -2.270 3.848 1.00 91.75 195 GLU A N 1
ATOM 1563 C CA . GLU A 1 195 ? -15.133 -0.999 4.520 1.00 91.75 195 GLU A CA 1
ATOM 1564 C C . GLU A 1 195 ? -13.637 -0.673 4.458 1.00 91.75 195 GLU A C 1
ATOM 1566 O O . GLU A 1 195 ? -12.790 -1.509 4.801 1.00 91.75 195 GLU A O 1
ATOM 1571 N N . VAL A 1 196 ? -13.331 0.533 3.984 1.00 93.75 196 VAL A N 1
ATOM 1572 C CA . VAL A 1 196 ? -11.974 1.003 3.707 1.00 93.75 196 VAL A CA 1
ATOM 1573 C C . VAL A 1 196 ? -11.702 2.260 4.517 1.00 93.75 196 VAL A C 1
ATOM 1575 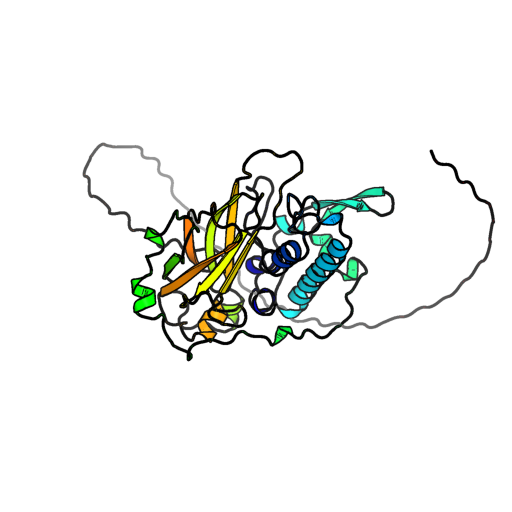O O . VAL A 1 196 ? -12.469 3.220 4.453 1.00 93.75 196 VAL A O 1
ATOM 1578 N N . LEU A 1 197 ? -10.581 2.264 5.232 1.00 95.94 197 LEU A N 1
ATOM 1579 C CA . LEU A 1 197 ? -9.980 3.467 5.786 1.00 95.94 197 LEU A CA 1
ATOM 1580 C C . LEU A 1 197 ? -9.123 4.132 4.710 1.00 95.94 197 LEU A C 1
ATOM 1582 O O . LEU A 1 197 ? -8.263 3.492 4.102 1.00 95.94 197 LEU A O 1
ATOM 1586 N N . VAL A 1 198 ? -9.358 5.416 4.487 1.00 96.06 198 VAL A N 1
ATOM 1587 C CA . VAL A 1 198 ? -8.686 6.217 3.472 1.00 96.06 198 VAL A CA 1
ATOM 1588 C C . VAL A 1 198 ? -7.943 7.357 4.147 1.00 96.06 198 VAL A C 1
ATOM 1590 O O . VAL A 1 198 ? -8.516 8.042 4.990 1.00 96.06 198 VAL A O 1
ATOM 1593 N N . ILE A 1 199 ? -6.690 7.563 3.752 1.00 96.75 199 ILE A N 1
ATOM 1594 C CA . ILE A 1 199 ? -5.905 8.758 4.067 1.00 96.75 199 ILE A CA 1
ATOM 1595 C C . ILE A 1 199 ? -5.637 9.467 2.738 1.00 96.75 199 ILE A C 1
ATOM 1597 O O . ILE A 1 199 ? -4.870 8.955 1.917 1.00 96.75 199 ILE A O 1
ATOM 1601 N N . GLU A 1 200 ? -6.301 10.599 2.504 1.00 94.69 200 GLU A N 1
ATOM 1602 C CA . GLU A 1 200 ? -6.186 11.374 1.262 1.00 94.69 200 GLU A CA 1
ATOM 1603 C C . GLU A 1 200 ? -5.248 12.574 1.414 1.00 94.69 200 GLU A C 1
ATOM 1605 O O . GLU A 1 200 ? -5.083 13.153 2.492 1.00 94.69 200 GLU A O 1
ATOM 1610 N N . GLY A 1 201 ? -4.620 12.941 0.298 1.00 94.69 201 GLY A N 1
ATOM 1611 C CA . GLY A 1 201 ? -3.728 14.088 0.220 1.00 94.69 201 GLY A CA 1
ATOM 1612 C C . GLY A 1 201 ? -2.452 13.934 1.039 1.00 94.69 201 GLY A C 1
ATOM 1613 O O . GLY A 1 201 ? -2.039 14.887 1.689 1.00 94.69 201 GLY A O 1
ATOM 1614 N N . ILE A 1 202 ? -1.832 12.753 1.025 1.00 96.94 202 ILE A N 1
ATOM 1615 C CA . ILE A 1 202 ? -0.506 12.556 1.618 1.00 96.94 202 ILE A CA 1
ATOM 1616 C C . ILE A 1 202 ? 0.508 13.267 0.723 1.00 96.94 202 ILE A C 1
ATOM 1618 O O . ILE A 1 202 ? 0.785 12.812 -0.386 1.00 96.94 202 ILE A O 1
ATOM 1622 N N . GLU A 1 203 ? 1.042 14.381 1.204 1.00 96.25 203 GLU A N 1
ATOM 1623 C CA . GLU A 1 203 ? 2.053 15.193 0.539 1.00 96.25 203 GLU A CA 1
ATOM 1624 C C . GLU A 1 203 ? 3.427 14.915 1.154 1.00 96.25 203 GLU A C 1
ATOM 1626 O O . GLU A 1 203 ? 3.590 14.958 2.376 1.00 96.25 203 GLU A O 1
ATOM 1631 N N . LEU A 1 204 ? 4.416 14.602 0.316 1.00 94.81 204 LEU A N 1
ATOM 1632 C CA . LEU A 1 204 ? 5.781 14.291 0.746 1.00 94.81 204 LEU A CA 1
ATOM 1633 C C . LEU A 1 204 ? 6.808 14.599 -0.351 1.00 94.81 204 LEU A C 1
ATOM 1635 O O . LEU A 1 204 ? 6.455 14.820 -1.506 1.00 94.81 204 LEU A O 1
ATOM 1639 N N . ASP A 1 205 ? 8.089 14.564 0.013 1.00 92.94 205 ASP A N 1
ATOM 1640 C CA . ASP A 1 205 ? 9.205 14.562 -0.937 1.00 92.94 205 ASP A CA 1
ATOM 1641 C C . ASP A 1 205 ? 9.491 13.125 -1.407 1.00 92.94 205 ASP A C 1
ATOM 1643 O O . ASP A 1 205 ? 9.956 12.295 -0.622 1.00 92.94 205 ASP A O 1
ATOM 1647 N N . ALA A 1 206 ? 9.243 12.836 -2.687 1.00 90.50 206 ALA A N 1
ATOM 1648 C CA . ALA A 1 206 ? 9.491 11.533 -3.309 1.00 90.50 206 ALA A CA 1
ATOM 1649 C C . ALA A 1 206 ? 10.972 11.132 -3.302 1.00 90.50 206 ALA A C 1
ATOM 1651 O O . ALA A 1 206 ? 11.294 9.960 -3.489 1.00 90.50 206 ALA A O 1
ATOM 1652 N N . GLY A 1 207 ? 11.888 12.079 -3.074 1.00 89.75 207 GLY A N 1
ATOM 1653 C CA . GLY A 1 207 ? 13.307 11.785 -2.901 1.00 89.75 207 GLY A CA 1
ATOM 1654 C C . GLY A 1 207 ? 13.665 11.174 -1.544 1.00 89.75 207 GLY A C 1
ATOM 1655 O O . GLY A 1 207 ? 14.832 10.835 -1.331 1.00 89.75 207 GLY A O 1
ATOM 1656 N N . LYS A 1 208 ? 12.703 11.026 -0.624 1.00 89.69 208 LYS A N 1
ATOM 1657 C CA . LYS A 1 208 ? 12.933 10.505 0.728 1.00 89.69 208 LYS A CA 1
ATOM 1658 C C . LYS A 1 208 ? 12.176 9.208 0.969 1.00 89.69 208 LYS A C 1
ATOM 1660 O O . LYS A 1 208 ? 10.999 9.083 0.640 1.00 89.69 208 LYS A O 1
ATOM 1665 N N . THR A 1 209 ? 12.832 8.276 1.649 1.00 93.19 209 THR A N 1
ATOM 1666 C CA . THR A 1 209 ? 12.152 7.110 2.209 1.00 93.19 209 THR A CA 1
ATOM 1667 C C . THR A 1 209 ? 11.263 7.559 3.363 1.00 93.19 209 THR A C 1
ATOM 1669 O O . THR A 1 209 ? 11.748 8.141 4.336 1.00 93.19 209 THR A O 1
ATOM 1672 N N . VAL A 1 210 ? 9.962 7.294 3.260 1.00 95.44 210 VAL A N 1
ATOM 1673 C CA . VAL A 1 210 ? 8.963 7.683 4.267 1.00 95.44 210 VAL A CA 1
ATOM 1674 C C . VAL A 1 210 ? 8.246 6.443 4.764 1.00 95.44 210 VAL A C 1
ATOM 1676 O O . VAL A 1 210 ? 7.850 5.607 3.962 1.00 95.44 210 VAL A O 1
ATOM 1679 N N . LYS A 1 211 ? 8.024 6.339 6.075 1.00 96.88 211 LYS A N 1
ATOM 1680 C CA . LYS A 1 211 ? 7.150 5.328 6.669 1.00 96.88 211 LYS A CA 1
ATOM 1681 C C . LYS A 1 211 ? 6.369 5.891 7.845 1.00 96.88 211 LYS A C 1
ATOM 1683 O O . LYS A 1 211 ? 6.953 6.481 8.755 1.00 96.88 211 LYS A O 1
ATOM 1688 N N . PHE A 1 212 ? 5.074 5.611 7.876 1.00 97.75 212 PHE A N 1
ATOM 1689 C CA . PHE A 1 212 ? 4.259 5.718 9.083 1.00 97.75 212 PHE A CA 1
ATOM 1690 C C . PHE A 1 212 ? 3.292 4.539 9.166 1.00 97.75 212 PHE A C 1
ATOM 1692 O O . PHE A 1 212 ? 2.868 3.993 8.145 1.00 97.75 212 PHE A O 1
ATOM 1699 N N . ASP A 1 213 ? 2.961 4.142 10.389 1.00 97.94 213 ASP A N 1
ATOM 1700 C CA . ASP A 1 213 ? 1.993 3.081 10.652 1.00 97.94 213 ASP A CA 1
ATOM 1701 C C . ASP A 1 213 ? 0.629 3.675 10.996 1.00 97.94 213 ASP A C 1
ATOM 1703 O O . ASP A 1 213 ? 0.523 4.811 11.463 1.00 97.94 213 ASP A O 1
ATOM 1707 N N . VAL A 1 214 ? -0.415 2.891 10.756 1.00 98.31 214 VAL A N 1
ATOM 1708 C CA . VAL A 1 214 ? -1.803 3.251 11.029 1.00 98.31 214 VAL A CA 1
ATOM 1709 C C . VAL A 1 214 ? -2.377 2.229 11.996 1.00 98.31 214 VAL A C 1
ATOM 1711 O O . VAL A 1 214 ? -2.455 1.038 11.680 1.00 98.31 214 VAL A O 1
ATOM 1714 N N . LEU A 1 215 ? -2.784 2.699 13.171 1.00 97.75 215 LEU A N 1
ATOM 1715 C CA . LEU A 1 215 ? -3.470 1.902 14.181 1.00 97.75 215 LEU A CA 1
ATOM 1716 C C . LEU A 1 215 ? -4.947 2.294 14.254 1.00 97.75 215 LEU A C 1
ATOM 1718 O O . LEU A 1 215 ? -5.308 3.450 14.024 1.00 97.75 215 LEU A O 1
ATOM 1722 N N . VAL A 1 216 ? -5.800 1.340 14.614 1.00 96.38 216 VAL A N 1
ATOM 1723 C CA . VAL A 1 216 ? -7.230 1.550 14.858 1.00 96.38 216 VAL A CA 1
ATOM 1724 C C . VAL A 1 216 ? -7.554 1.165 16.296 1.00 96.38 216 VAL A C 1
ATOM 1726 O O . VAL A 1 216 ? -7.227 0.074 16.753 1.00 96.38 216 VAL A O 1
ATOM 1729 N N . ASN A 1 217 ? -8.214 2.079 17.007 1.00 95.19 217 ASN A N 1
ATOM 1730 C CA . ASN A 1 217 ? -8.581 1.994 18.421 1.00 95.19 217 ASN A CA 1
ATOM 1731 C C . ASN A 1 217 ? -7.402 1.734 19.378 1.00 95.19 217 ASN A C 1
ATOM 1733 O O . ASN A 1 217 ? -7.610 1.322 20.524 1.00 95.19 217 ASN A O 1
ATOM 1737 N N . ASP A 1 218 ? -6.181 2.050 18.949 1.00 95.06 218 ASP A N 1
ATOM 1738 C CA . ASP A 1 218 ? -4.951 1.901 19.720 1.00 95.06 218 ASP A CA 1
ATOM 1739 C C . ASP A 1 218 ? -3.994 3.071 19.468 1.00 95.06 218 ASP A C 1
ATOM 1741 O O . ASP A 1 218 ? -4.042 3.715 18.419 1.00 95.06 218 ASP A O 1
ATOM 1745 N N . ASP A 1 219 ? -3.147 3.367 20.449 1.00 93.75 219 ASP A N 1
ATOM 1746 C CA . ASP A 1 219 ? -2.098 4.387 20.359 1.00 93.75 219 ASP A CA 1
ATOM 1747 C C . ASP A 1 219 ? -0.775 3.945 20.993 1.00 93.75 219 ASP A C 1
ATOM 1749 O O . ASP A 1 219 ? 0.096 4.776 21.243 1.00 93.75 219 ASP A O 1
ATOM 1753 N N . ASP A 1 220 ? -0.619 2.642 21.237 1.00 93.81 220 ASP A N 1
ATOM 1754 C CA . ASP A 1 220 ? 0.646 2.065 21.667 1.00 93.81 220 ASP A CA 1
ATOM 1755 C C . ASP A 1 220 ? 1.592 1.914 20.469 1.00 93.81 220 ASP A C 1
ATOM 1757 O O . ASP A 1 220 ? 1.374 1.113 19.561 1.00 93.81 220 ASP A O 1
ATOM 1761 N N . GLU A 1 221 ? 2.678 2.682 20.482 1.00 93.56 221 GLU A N 1
ATOM 1762 C CA . GLU A 1 221 ? 3.694 2.682 19.427 1.00 93.56 221 GLU A CA 1
ATOM 1763 C C . GLU A 1 221 ? 4.428 1.343 19.285 1.00 93.56 221 GLU A C 1
ATOM 1765 O O . GLU A 1 221 ? 5.077 1.118 18.260 1.00 93.56 221 GLU A O 1
ATOM 1770 N N . SER A 1 222 ? 4.337 0.460 20.283 1.00 94.88 222 SER A N 1
ATOM 1771 C CA . SER A 1 222 ? 4.895 -0.894 20.242 1.00 94.88 222 SER A CA 1
ATOM 1772 C C . SER A 1 222 ? 3.972 -1.916 19.571 1.00 94.88 222 SER A C 1
ATOM 1774 O O . SER A 1 222 ? 4.363 -3.070 19.402 1.00 94.88 222 SER A O 1
ATOM 1776 N N . THR A 1 223 ? 2.757 -1.526 19.167 1.00 95.56 223 THR A N 1
ATOM 1777 C CA . THR A 1 223 ? 1.816 -2.432 18.503 1.00 95.56 223 THR A CA 1
ATOM 1778 C C . THR A 1 223 ? 2.363 -2.902 17.156 1.00 95.56 223 THR A C 1
ATOM 1780 O O . THR A 1 223 ? 2.635 -2.117 16.245 1.00 95.56 223 THR A O 1
ATOM 1783 N N . MET A 1 224 ? 2.529 -4.220 17.050 1.00 94.75 224 MET A N 1
ATOM 1784 C CA . MET A 1 224 ? 3.199 -4.891 15.941 1.00 94.75 224 MET A CA 1
ATOM 1785 C C . MET A 1 224 ? 2.217 -5.334 14.838 1.00 94.75 224 MET A C 1
ATOM 1787 O O . MET A 1 224 ? 1.018 -5.477 15.089 1.00 94.75 224 MET A O 1
ATOM 1791 N N . PRO A 1 225 ? 2.702 -5.609 13.608 1.00 94.94 225 PRO A N 1
ATOM 1792 C CA . PRO A 1 225 ? 1.849 -6.006 12.485 1.00 94.94 225 PRO A CA 1
ATOM 1793 C C . PRO A 1 225 ? 1.107 -7.340 12.653 1.00 94.94 225 PRO A C 1
ATOM 1795 O O . PRO A 1 225 ? 0.241 -7.649 11.837 1.00 94.94 225 PRO A O 1
ATOM 1798 N N . ASP A 1 226 ? 1.419 -8.152 13.658 1.00 95.12 226 ASP A N 1
ATOM 1799 C CA . ASP A 1 226 ? 0.664 -9.363 14.007 1.00 95.12 226 ASP A CA 1
ATOM 1800 C C . ASP A 1 226 ? -0.609 -9.056 14.819 1.00 95.12 226 ASP A C 1
ATOM 1802 O O . ASP A 1 226 ? -1.410 -9.958 15.074 1.00 95.12 226 ASP A O 1
ATOM 1806 N N . LYS A 1 227 ? -0.824 -7.791 15.209 1.00 96.56 227 LYS A N 1
ATOM 1807 C CA . LYS A 1 227 ? -2.006 -7.357 15.960 1.00 96.56 227 LYS A CA 1
ATOM 1808 C C . LYS A 1 227 ? -3.115 -6.827 15.062 1.00 96.56 227 LYS A C 1
ATOM 1810 O O . LYS A 1 227 ? -2.846 -6.187 14.044 1.00 96.56 227 LYS A O 1
ATOM 1815 N N . SER A 1 228 ? -4.367 -7.088 15.436 1.00 95.94 228 SER A N 1
ATOM 1816 C CA . SER A 1 228 ? -5.533 -6.623 14.670 1.00 95.94 228 SER A CA 1
ATOM 1817 C C . SER A 1 228 ? -5.659 -5.101 14.697 1.00 95.94 228 SER A C 1
ATOM 1819 O O . SER A 1 228 ? -6.044 -4.517 13.697 1.00 95.94 228 SER A O 1
ATOM 1821 N N . GLU A 1 229 ? -5.248 -4.442 15.782 1.00 96.31 229 GLU A N 1
ATOM 1822 C CA . GLU A 1 229 ? -5.211 -2.979 15.897 1.00 96.31 229 GLU A CA 1
ATOM 1823 C C . GLU A 1 229 ? -4.278 -2.329 14.859 1.00 96.31 229 GLU A C 1
ATOM 1825 O O . GLU A 1 229 ? -4.465 -1.166 14.506 1.00 96.31 229 GLU A O 1
ATOM 1830 N N . PHE A 1 230 ? -3.294 -3.069 14.333 1.00 97.62 230 PHE A N 1
ATOM 1831 C CA . PHE A 1 230 ? -2.416 -2.612 13.261 1.00 97.62 230 PHE A CA 1
ATOM 1832 C C . PHE A 1 230 ? -3.134 -2.717 11.908 1.00 97.62 230 PHE A C 1
ATOM 1834 O O . PHE A 1 230 ? -3.238 -3.799 11.318 1.00 97.62 230 PHE A O 1
ATOM 1841 N N . ALA A 1 231 ? -3.612 -1.586 11.388 1.00 97.25 231 ALA A N 1
ATOM 1842 C CA . ALA A 1 231 ? -4.366 -1.534 10.138 1.00 97.25 231 ALA A CA 1
ATOM 1843 C C . ALA A 1 231 ? -3.468 -1.583 8.896 1.00 97.25 231 ALA A C 1
ATOM 1845 O O . ALA A 1 231 ? -3.864 -2.136 7.873 1.00 97.25 231 ALA A O 1
ATOM 1846 N N . GLY A 1 232 ? -2.253 -1.038 8.969 1.00 97.69 232 GLY A N 1
ATOM 1847 C CA . GLY A 1 232 ? -1.319 -1.026 7.847 1.00 97.69 232 GLY A CA 1
ATOM 1848 C C . GLY A 1 232 ? -0.240 0.039 7.981 1.00 97.69 232 GLY A C 1
ATOM 1849 O O . GLY A 1 232 ? -0.099 0.669 9.026 1.00 97.69 232 GLY A O 1
ATOM 1850 N N . SER A 1 233 ? 0.508 0.244 6.900 1.00 98.12 233 SER A N 1
ATOM 1851 C CA . SER A 1 233 ? 1.564 1.253 6.820 1.00 98.12 233 SER A CA 1
ATOM 1852 C C . SER A 1 233 ? 1.513 1.960 5.476 1.00 98.12 233 SER A C 1
ATOM 1854 O O . SER A 1 233 ? 1.209 1.337 4.459 1.00 98.12 233 SER A O 1
ATOM 1856 N N . PHE A 1 234 ? 1.879 3.235 5.479 1.00 98.19 234 PHE A N 1
ATOM 1857 C CA . PHE A 1 234 ? 2.329 3.931 4.283 1.00 98.19 234 PHE A CA 1
ATOM 1858 C C . PHE A 1 234 ? 3.850 3.816 4.196 1.00 98.19 234 PHE A C 1
ATOM 1860 O O . PHE A 1 234 ? 4.529 4.011 5.209 1.00 98.19 234 PHE A O 1
ATOM 1867 N N . VAL A 1 235 ? 4.379 3.511 3.013 1.00 97.62 235 VAL A N 1
ATOM 1868 C CA . VAL A 1 235 ? 5.815 3.381 2.751 1.00 97.62 235 VAL A CA 1
ATOM 1869 C C . VAL A 1 235 ? 6.143 3.986 1.388 1.00 97.62 235 VAL A C 1
ATOM 1871 O O . VAL A 1 235 ? 5.677 3.485 0.375 1.00 97.62 235 VAL A O 1
ATOM 1874 N N . ASN A 1 236 ? 6.978 5.019 1.344 1.00 96.12 236 ASN A N 1
ATOM 1875 C CA . ASN A 1 236 ? 7.544 5.560 0.108 1.00 96.12 236 ASN A CA 1
ATOM 1876 C C . ASN A 1 236 ? 8.998 5.100 -0.032 1.00 96.12 236 ASN A C 1
ATOM 1878 O O . ASN A 1 236 ? 9.762 5.253 0.924 1.00 96.12 236 ASN A O 1
ATOM 1882 N N . VAL A 1 237 ? 9.381 4.583 -1.200 1.00 94.00 237 VAL A N 1
ATOM 1883 C CA . VAL A 1 237 ? 10.791 4.372 -1.578 1.00 94.00 237 VAL A CA 1
ATOM 1884 C C . VAL A 1 237 ? 11.296 5.635 -2.266 1.00 94.00 237 VAL A C 1
ATOM 1886 O O . VAL A 1 237 ? 10.514 6.359 -2.875 1.00 94.00 237 VAL A O 1
ATOM 1889 N N . SER A 1 238 ? 12.587 5.947 -2.154 1.00 90.62 238 SER A N 1
ATOM 1890 C CA . SER A 1 238 ? 13.128 7.100 -2.873 1.00 90.62 238 SER A CA 1
ATOM 1891 C C . SER A 1 238 ? 13.031 6.892 -4.389 1.00 90.62 238 SER A C 1
ATOM 1893 O O . SER A 1 238 ? 13.321 5.814 -4.904 1.00 90.62 238 SER A O 1
ATOM 1895 N N . HIS A 1 239 ? 12.649 7.945 -5.106 1.00 84.19 239 HIS A N 1
ATOM 1896 C CA . HIS A 1 239 ? 12.600 7.986 -6.572 1.00 84.19 239 HIS A CA 1
ATOM 1897 C C . HIS A 1 239 ? 13.578 9.011 -7.157 1.00 84.19 239 HIS A C 1
ATOM 1899 O O . HIS A 1 239 ? 13.382 9.526 -8.258 1.00 84.19 239 HIS A O 1
ATOM 1905 N N . ARG A 1 240 ? 14.604 9.398 -6.397 1.00 81.50 240 ARG A N 1
ATOM 1906 C CA . ARG A 1 240 ? 15.497 10.489 -6.793 1.00 81.50 240 ARG A CA 1
ATOM 1907 C C . ARG A 1 240 ? 16.504 10.044 -7.845 1.00 81.50 240 ARG A C 1
ATOM 1909 O O . ARG A 1 240 ? 17.288 9.146 -7.575 1.00 81.50 240 ARG A O 1
ATOM 1916 N N . HIS A 1 241 ? 16.567 10.749 -8.973 1.00 69.19 241 HIS A N 1
ATOM 1917 C CA . HIS A 1 241 ? 17.616 10.561 -9.978 1.00 69.19 241 HIS A CA 1
ATOM 1918 C C . HIS A 1 241 ? 18.901 11.335 -9.638 1.00 69.19 241 HIS A C 1
ATOM 1920 O O . HIS A 1 241 ? 18.858 12.451 -9.108 1.00 69.19 241 HIS A O 1
ATOM 1926 N N . ALA A 1 242 ? 20.055 10.772 -10.011 1.00 58.47 242 ALA A N 1
ATOM 1927 C CA . ALA A 1 242 ? 21.335 11.474 -9.965 1.00 58.47 242 ALA A CA 1
ATOM 1928 C C . ALA A 1 242 ? 21.287 12.725 -10.867 1.00 58.47 242 ALA A C 1
ATOM 1930 O O . ALA A 1 242 ? 21.024 12.622 -12.062 1.00 58.47 242 ALA A O 1
ATOM 1931 N N . GLY A 1 243 ? 21.509 13.908 -10.284 1.00 61.16 243 GLY A N 1
ATOM 1932 C CA . GLY A 1 243 ? 21.458 15.199 -10.986 1.00 61.16 243 GLY A CA 1
ATOM 1933 C C . GLY A 1 243 ? 20.163 16.001 -10.801 1.00 61.16 243 GLY A C 1
ATOM 1934 O O . GLY A 1 243 ? 20.122 17.160 -11.200 1.00 61.16 243 GLY A O 1
ATOM 1935 N N . MET A 1 244 ? 19.129 15.445 -10.155 1.00 65.94 244 MET A N 1
ATOM 1936 C CA . MET A 1 244 ? 17.965 16.235 -9.733 1.00 65.94 244 MET A CA 1
ATOM 1937 C C . MET A 1 244 ? 18.255 16.973 -8.415 1.00 65.94 244 MET A C 1
ATOM 1939 O O . MET A 1 244 ? 18.427 16.362 -7.349 1.00 65.94 244 MET A O 1
ATOM 1943 N N . GLU A 1 245 ? 18.311 18.304 -8.492 1.00 65.06 245 GLU A N 1
ATOM 1944 C CA . GLU A 1 245 ? 18.376 19.216 -7.346 1.00 65.06 245 GLU A CA 1
ATOM 1945 C C . GLU A 1 245 ? 16.972 19.731 -6.983 1.00 65.06 245 GLU A C 1
ATOM 1947 O O . GLU A 1 245 ? 16.172 20.035 -7.863 1.00 65.06 245 GLU A O 1
ATOM 1952 N N . GLY A 1 246 ? 16.672 19.831 -5.683 1.00 70.69 246 GLY A N 1
ATOM 1953 C CA . GLY A 1 246 ? 15.377 20.295 -5.165 1.00 70.69 246 GLY A CA 1
ATOM 1954 C C . GLY A 1 246 ? 14.478 19.196 -4.584 1.00 70.69 246 GLY A C 1
ATOM 1955 O O . GLY A 1 246 ? 14.768 18.005 -4.695 1.00 70.69 246 GLY A O 1
ATOM 1956 N N . GLU A 1 247 ? 13.402 19.619 -3.913 1.00 75.88 247 GLU A N 1
ATOM 1957 C CA . GLU A 1 247 ? 12.364 18.728 -3.375 1.00 75.88 247 GLU A CA 1
ATOM 1958 C C . GLU A 1 247 ? 11.437 18.247 -4.498 1.00 75.88 247 GLU A C 1
ATOM 1960 O O . GLU A 1 247 ? 10.928 19.059 -5.276 1.00 75.88 247 GLU A O 1
ATOM 1965 N N . MET A 1 248 ? 11.149 16.944 -4.548 1.00 84.88 248 MET A N 1
ATOM 1966 C CA . MET A 1 248 ? 10.185 16.378 -5.495 1.00 84.88 248 MET A CA 1
ATOM 1967 C C . MET A 1 248 ? 8.860 16.128 -4.790 1.00 84.88 248 MET A C 1
ATOM 1969 O O . MET A 1 248 ? 8.589 15.031 -4.307 1.00 84.88 248 MET A O 1
ATOM 1973 N N . LYS A 1 249 ? 8.027 17.165 -4.703 1.00 90.81 249 LYS A N 1
ATOM 1974 C CA . LYS A 1 249 ? 6.739 17.062 -4.013 1.00 90.81 249 LYS A CA 1
ATOM 1975 C C . LYS A 1 249 ? 5.777 16.171 -4.790 1.00 90.81 249 LYS A C 1
ATOM 1977 O O . LYS A 1 249 ? 5.436 16.467 -5.933 1.00 90.81 249 LYS A O 1
ATOM 1982 N N . ILE A 1 250 ? 5.313 15.114 -4.139 1.00 93.12 250 ILE A N 1
ATOM 1983 C CA . ILE A 1 250 ? 4.245 14.247 -4.631 1.00 93.12 250 ILE A CA 1
ATOM 1984 C C . ILE A 1 250 ? 3.050 14.318 -3.695 1.00 93.12 250 ILE A C 1
ATOM 1986 O O . ILE A 1 250 ? 3.190 14.618 -2.510 1.00 93.12 250 ILE A O 1
ATOM 1990 N N . LYS A 1 251 ? 1.879 14.015 -4.247 1.00 95.50 251 LYS A N 1
ATOM 1991 C CA . LYS A 1 251 ? 0.626 13.883 -3.516 1.00 95.50 251 LYS A CA 1
ATOM 1992 C C . LYS A 1 251 ? 0.011 12.535 -3.858 1.00 95.50 251 LYS A C 1
ATOM 1994 O O . LYS A 1 251 ? -0.094 12.207 -5.034 1.00 95.50 251 LYS A O 1
ATOM 1999 N N . THR A 1 252 ? -0.358 11.759 -2.847 1.00 96.38 252 THR A N 1
ATOM 2000 C CA . THR A 1 252 ? -0.888 10.398 -3.011 1.00 96.38 252 THR A CA 1
ATOM 2001 C C . THR A 1 252 ? -1.935 10.075 -1.940 1.00 96.38 252 THR A C 1
ATOM 2003 O O . THR A 1 252 ? -2.319 10.936 -1.142 1.00 96.38 252 THR A O 1
ATOM 2006 N N . SER A 1 253 ? -2.429 8.838 -1.924 1.00 96.69 253 SER A N 1
ATOM 2007 C CA . SER A 1 253 ? -3.380 8.337 -0.932 1.00 96.69 253 SER A CA 1
ATOM 2008 C C . SER A 1 253 ? -3.004 6.943 -0.430 1.00 96.69 253 SER A C 1
ATOM 2010 O O . SER A 1 253 ? -2.337 6.175 -1.125 1.00 96.69 253 SER A O 1
ATOM 2012 N N . LEU A 1 254 ? -3.454 6.611 0.782 1.00 97.56 254 LEU A N 1
ATOM 2013 C CA . LEU A 1 254 ? -3.394 5.262 1.347 1.00 97.56 254 LEU A CA 1
ATOM 2014 C C . LEU A 1 254 ? -4.814 4.721 1.528 1.00 97.56 254 LEU A C 1
ATOM 2016 O O . LEU A 1 254 ? -5.687 5.422 2.044 1.00 97.56 254 LEU A O 1
ATOM 2020 N N . ARG A 1 255 ? -5.035 3.458 1.150 1.00 96.62 255 ARG A N 1
ATOM 2021 C CA . ARG A 1 255 ? -6.307 2.749 1.340 1.00 96.62 255 ARG A CA 1
ATOM 2022 C C . ARG A 1 255 ? -6.062 1.439 2.074 1.00 96.62 255 ARG A C 1
ATOM 2024 O O . ARG A 1 255 ? -5.255 0.629 1.635 1.00 96.62 255 ARG A O 1
ATOM 2031 N N . LEU A 1 256 ? -6.765 1.238 3.183 1.00 97.00 256 LEU A N 1
ATOM 2032 C CA . LEU A 1 256 ? -6.632 0.061 4.037 1.00 97.00 256 LEU A CA 1
ATOM 2033 C C . LEU A 1 256 ? -8.001 -0.600 4.198 1.00 97.00 256 LEU A C 1
ATOM 2035 O O . LEU A 1 256 ? -8.933 0.023 4.706 1.00 97.00 256 LEU A O 1
ATOM 2039 N N . GLY A 1 257 ? -8.140 -1.857 3.775 1.00 94.88 257 GLY A N 1
ATOM 2040 C CA . GLY A 1 257 ? -9.333 -2.647 4.075 1.00 94.88 257 GLY A CA 1
ATOM 2041 C C . GLY A 1 257 ? -9.405 -2.948 5.573 1.00 94.88 257 GLY A C 1
ATOM 2042 O O . GLY A 1 257 ? -8.529 -3.624 6.107 1.00 94.88 257 GLY A O 1
ATOM 2043 N N . ILE A 1 258 ? -10.444 -2.463 6.256 1.00 94.25 258 ILE A N 1
ATOM 2044 C CA . ILE A 1 258 ? -10.584 -2.589 7.719 1.00 94.25 258 ILE A CA 1
ATOM 2045 C C . ILE A 1 258 ? -11.716 -3.531 8.142 1.00 94.25 258 ILE A C 1
ATOM 2047 O O . ILE A 1 258 ? -11.981 -3.675 9.325 1.00 94.25 258 ILE A O 1
ATOM 2051 N N . THR A 1 259 ? -12.385 -4.207 7.207 1.00 92.56 259 THR A N 1
ATOM 2052 C CA . THR A 1 259 ? -13.580 -5.011 7.535 1.00 92.56 259 THR A CA 1
ATOM 2053 C C . THR A 1 259 ? -13.285 -6.152 8.511 1.00 92.56 259 THR A C 1
ATOM 2055 O O . THR A 1 259 ? -13.904 -6.211 9.567 1.00 92.56 259 THR A O 1
ATOM 2058 N N . GLU A 1 260 ? -12.300 -7.011 8.221 1.00 91.81 260 GLU A N 1
ATOM 2059 C CA . GLU A 1 260 ? -11.905 -8.083 9.155 1.00 91.81 260 GLU A CA 1
ATOM 2060 C C . GLU A 1 260 ? -11.276 -7.527 10.443 1.00 91.81 260 GLU A C 1
ATOM 2062 O O . GLU A 1 260 ? -11.449 -8.110 11.509 1.00 91.81 260 GLU A O 1
ATOM 2067 N N . LEU A 1 261 ? -10.607 -6.369 10.372 1.00 93.75 261 LEU A N 1
ATOM 2068 C CA . LEU A 1 261 ? -10.081 -5.680 11.552 1.00 93.75 261 LEU A CA 1
ATOM 2069 C C . LEU A 1 261 ? -11.216 -5.309 12.517 1.00 93.75 261 LEU A C 1
ATOM 2071 O O . LEU A 1 261 ? -11.093 -5.517 13.720 1.00 93.75 261 LEU A O 1
ATOM 2075 N N . LEU A 1 262 ? -12.337 -4.794 12.009 1.00 92.31 262 LEU A N 1
ATOM 2076 C CA . LEU A 1 262 ? -13.490 -4.420 12.834 1.00 92.31 262 LEU A CA 1
ATOM 2077 C C . LEU A 1 262 ? -14.139 -5.641 13.502 1.00 92.31 262 LEU A C 1
ATOM 2079 O O . LEU A 1 262 ? -14.518 -5.560 14.673 1.00 92.31 262 LEU A O 1
ATOM 2083 N N . GLU A 1 263 ? -14.207 -6.769 12.789 1.00 91.31 263 GLU A N 1
ATOM 2084 C CA . GLU A 1 263 ? -14.661 -8.061 13.326 1.00 91.31 263 GLU A CA 1
ATOM 2085 C C . GLU A 1 263 ? -13.725 -8.581 14.426 1.00 91.31 263 GLU A C 1
ATOM 2087 O O . GLU A 1 263 ? -14.176 -9.045 15.477 1.00 91.31 263 GLU A O 1
ATOM 2092 N N . ASP A 1 264 ? -12.412 -8.497 14.201 1.00 92.00 264 ASP A N 1
ATOM 2093 C CA . ASP A 1 264 ? -11.401 -8.962 15.150 1.00 92.00 264 ASP A CA 1
ATOM 2094 C C . ASP A 1 264 ? -11.444 -8.174 16.455 1.00 92.00 264 ASP A C 1
ATOM 2096 O O . ASP A 1 264 ? -11.335 -8.763 17.532 1.00 92.00 264 ASP A O 1
ATOM 2100 N N . LEU A 1 265 ? -11.636 -6.857 16.356 1.00 91.94 265 LEU A N 1
ATOM 2101 C CA . LEU A 1 265 ? -11.773 -5.969 17.506 1.00 91.94 265 LEU A CA 1
ATOM 2102 C C . LEU A 1 265 ? -13.167 -6.050 18.151 1.00 91.94 265 LEU A C 1
ATOM 2104 O O . LEU A 1 265 ? -13.327 -5.638 19.299 1.00 91.94 265 LEU A O 1
ATOM 2108 N N . GLY A 1 266 ? -14.174 -6.590 17.456 1.00 90.06 266 GLY A N 1
ATOM 2109 C CA . GLY A 1 266 ? -15.562 -6.648 17.924 1.00 90.06 266 GLY A CA 1
ATOM 2110 C C . GLY A 1 266 ? -16.226 -5.271 18.020 1.00 90.06 266 GLY A C 1
ATOM 2111 O O . GLY A 1 266 ? -17.002 -5.031 18.940 1.00 90.06 266 GLY A O 1
ATOM 2112 N N . VAL A 1 267 ? -15.886 -4.355 17.109 1.00 89.50 267 VAL A N 1
ATOM 2113 C CA . VAL A 1 267 ? -16.355 -2.950 17.109 1.00 89.50 267 VAL A CA 1
ATOM 2114 C C . VAL A 1 267 ? -17.187 -2.608 15.871 1.00 89.50 267 VAL A C 1
ATOM 2116 O O . VAL A 1 267 ? -17.319 -1.446 15.498 1.00 89.50 267 VAL A O 1
ATOM 2119 N N . GLU A 1 268 ? -17.770 -3.614 15.219 1.00 88.00 268 GLU A N 1
ATOM 2120 C CA . GLU A 1 268 ? -18.593 -3.429 14.016 1.00 88.00 268 GLU A CA 1
ATOM 2121 C C . GLU A 1 268 ? -19.812 -2.523 14.244 1.00 88.00 268 GLU A C 1
ATOM 2123 O O . GLU A 1 268 ? -20.240 -1.842 13.312 1.00 88.00 268 GLU A O 1
ATOM 2128 N N . ASP A 1 269 ? -20.318 -2.454 15.476 1.00 85.94 269 ASP A N 1
ATOM 2129 C CA . ASP A 1 269 ? -21.481 -1.645 15.852 1.00 85.94 269 ASP A CA 1
ATOM 2130 C C . ASP A 1 269 ? -21.146 -0.207 16.278 1.00 85.94 269 ASP A C 1
ATOM 2132 O O . ASP A 1 269 ? -22.064 0.603 16.462 1.00 85.94 269 ASP A O 1
ATOM 2136 N N . ASP A 1 270 ? -19.859 0.115 16.453 1.00 87.81 270 ASP A N 1
ATOM 2137 C CA . ASP A 1 270 ? -19.415 1.442 16.879 1.00 87.81 270 ASP A CA 1
ATOM 2138 C C . ASP A 1 270 ? -19.525 2.439 15.712 1.00 87.81 270 ASP A C 1
ATOM 2140 O O . ASP A 1 270 ? -19.017 2.190 14.624 1.00 87.81 270 ASP A O 1
ATOM 2144 N N . ASP A 1 271 ? -20.138 3.605 15.923 1.00 89.06 271 ASP A N 1
ATOM 2145 C CA . ASP A 1 271 ? -20.333 4.598 14.849 1.00 89.06 271 ASP A CA 1
ATOM 2146 C C . ASP A 1 271 ? -19.049 5.399 14.520 1.00 89.06 271 ASP A C 1
ATOM 2148 O O . ASP A 1 271 ? -18.957 6.076 13.492 1.00 89.06 271 ASP A O 1
ATOM 2152 N N . GLU A 1 272 ? -18.043 5.334 15.398 1.00 91.25 272 GLU A N 1
ATOM 2153 C CA . GLU A 1 272 ? -16.787 6.079 15.299 1.00 91.25 272 GLU A CA 1
ATOM 2154 C C . GLU A 1 272 ? -15.593 5.210 15.707 1.00 91.25 272 GLU A C 1
ATOM 2156 O O . GLU A 1 272 ? -15.677 4.407 16.639 1.00 91.25 272 GLU A O 1
ATOM 2161 N N . LEU A 1 273 ? -14.456 5.429 15.050 1.00 93.31 273 LEU A N 1
ATOM 2162 C CA . LEU A 1 273 ? -13.166 4.818 15.378 1.00 93.31 273 LEU A CA 1
ATOM 2163 C C . LEU A 1 273 ? -12.173 5.896 15.780 1.00 93.31 273 LEU A C 1
ATOM 2165 O O . LEU A 1 273 ? -12.257 7.030 15.306 1.00 93.31 273 LEU A O 1
ATOM 2169 N N . VAL A 1 274 ? -11.183 5.529 16.590 1.00 96.00 274 VAL A N 1
ATOM 2170 C CA . VAL A 1 274 ? -9.978 6.350 16.739 1.00 96.00 274 VAL A CA 1
ATOM 2171 C C . VAL A 1 274 ? -8.891 5.780 15.842 1.00 96.00 274 VAL A C 1
ATOM 2173 O O . VAL A 1 274 ? -8.450 4.654 16.047 1.00 96.00 274 VAL A O 1
ATOM 2176 N N . VAL A 1 275 ? -8.458 6.553 14.855 1.00 97.12 275 VAL A N 1
ATOM 2177 C CA . VAL A 1 275 ? -7.329 6.225 13.983 1.00 97.12 275 VAL A CA 1
ATOM 2178 C C . VAL A 1 275 ? -6.094 6.944 14.501 1.00 97.12 275 VAL A C 1
ATOM 2180 O O . VAL A 1 275 ? -6.125 8.160 14.702 1.00 97.12 275 VAL A O 1
ATOM 2183 N N . THR A 1 276 ? -5.007 6.205 14.701 1.00 97.38 276 THR A N 1
ATOM 2184 C CA . THR A 1 276 ? -3.726 6.758 15.142 1.00 97.38 276 THR A CA 1
ATOM 2185 C C . THR A 1 276 ? -2.685 6.611 14.042 1.00 97.38 276 THR A C 1
ATOM 2187 O O . THR A 1 276 ? -2.421 5.502 13.584 1.00 97.38 276 THR A O 1
ATOM 2190 N N . ILE A 1 277 ? -2.064 7.720 13.643 1.00 97.56 277 ILE A N 1
ATOM 2191 C CA . ILE A 1 277 ? -0.884 7.727 12.774 1.00 97.56 277 ILE A CA 1
ATOM 2192 C C . ILE A 1 277 ? 0.362 7.731 13.652 1.00 97.56 277 ILE A C 1
ATOM 2194 O O . ILE A 1 277 ? 0.519 8.608 14.508 1.00 97.56 277 ILE A O 1
ATOM 2198 N N . VAL A 1 278 ? 1.237 6.756 13.418 1.00 97.25 278 VAL A N 1
ATOM 2199 C CA . VAL A 1 278 ? 2.498 6.557 14.135 1.00 97.25 278 VAL A CA 1
ATOM 2200 C C . VAL A 1 278 ? 3.655 6.854 13.178 1.00 97.25 278 VAL A C 1
ATOM 2202 O O . VAL A 1 278 ? 3.975 6.013 12.332 1.00 97.25 278 VAL A O 1
ATOM 2205 N N . PRO A 1 279 ? 4.284 8.040 13.258 1.00 96.38 279 PRO A N 1
ATOM 2206 C CA . PRO A 1 279 ? 5.427 8.368 12.414 1.00 96.38 279 PRO A CA 1
ATOM 2207 C C . PRO A 1 279 ? 6.607 7.420 12.686 1.00 96.38 279 PRO A C 1
ATOM 2209 O O . PRO A 1 279 ? 6.901 7.136 13.845 1.00 96.38 279 PRO A O 1
ATOM 2212 N N . ARG A 1 280 ? 7.290 6.919 11.643 1.00 95.12 280 ARG A N 1
ATOM 2213 C CA . ARG A 1 280 ? 8.443 6.003 11.797 1.00 95.12 280 ARG A CA 1
ATOM 2214 C C . ARG A 1 280 ? 9.716 6.523 11.140 1.00 95.12 280 ARG A C 1
ATOM 2216 O O . ARG A 1 280 ? 10.704 6.743 11.827 1.00 95.12 280 ARG A O 1
ATOM 2223 N N . ILE A 1 281 ? 9.711 6.689 9.820 1.00 93.62 281 ILE A N 1
ATOM 2224 C CA . ILE A 1 281 ? 10.905 7.039 9.032 1.00 93.62 281 ILE A CA 1
ATOM 2225 C C . ILE A 1 281 ? 10.567 8.230 8.140 1.00 93.62 281 ILE A C 1
ATOM 2227 O O . ILE A 1 281 ? 9.510 8.243 7.515 1.00 93.62 281 ILE A O 1
ATOM 2231 N N . GLY A 1 282 ? 11.454 9.226 8.081 1.00 91.81 282 GLY A N 1
ATOM 2232 C CA . GLY A 1 282 ? 11.396 10.305 7.085 1.00 91.81 282 GLY A CA 1
ATOM 2233 C C . GLY A 1 282 ? 10.150 11.199 7.120 1.00 91.81 282 GLY A C 1
ATOM 2234 O O . GLY A 1 282 ? 9.858 11.873 6.136 1.00 91.81 282 GLY A O 1
ATOM 2235 N N . THR A 1 283 ? 9.387 11.224 8.216 1.00 93.31 283 THR A N 1
ATOM 2236 C CA . THR A 1 283 ? 8.077 11.897 8.252 1.00 93.31 283 THR A CA 1
ATOM 2237 C C . THR A 1 283 ? 8.137 13.407 8.496 1.00 93.31 283 THR A C 1
ATOM 2239 O O . THR A 1 283 ? 7.096 14.055 8.563 1.00 93.31 283 THR A O 1
ATOM 2242 N N . GLN A 1 284 ? 9.333 13.994 8.628 1.00 88.38 284 GLN A N 1
ATOM 2243 C CA . GLN A 1 284 ? 9.506 15.388 9.062 1.00 88.38 284 GLN A CA 1
ATOM 2244 C C . GLN A 1 284 ? 8.832 16.403 8.126 1.00 88.38 284 GLN A C 1
ATOM 2246 O O . GLN A 1 284 ? 8.393 17.454 8.590 1.00 88.38 284 GLN A O 1
ATOM 2251 N N . ASN A 1 285 ? 8.716 16.062 6.837 1.00 87.81 285 ASN A N 1
ATOM 2252 C CA . ASN A 1 285 ? 8.127 16.906 5.794 1.00 87.81 285 ASN A CA 1
ATOM 2253 C C . ASN A 1 285 ? 6.859 16.285 5.182 1.00 87.81 285 ASN A C 1
ATOM 2255 O O . ASN A 1 285 ? 6.496 16.625 4.059 1.00 87.81 285 ASN A O 1
ATOM 2259 N N . VAL A 1 286 ? 6.218 15.342 5.877 1.00 94.69 286 VAL A N 1
ATOM 2260 C CA . VAL A 1 286 ? 4.984 14.708 5.397 1.00 94.69 286 VAL A CA 1
ATOM 2261 C C . VAL A 1 286 ? 3.785 15.483 5.919 1.00 94.69 286 VAL A C 1
ATOM 2263 O O . VAL A 1 286 ? 3.700 15.756 7.115 1.00 94.69 286 VAL A O 1
ATOM 2266 N N . ILE A 1 287 ? 2.837 15.794 5.042 1.00 95.69 287 ILE A N 1
ATOM 2267 C CA . ILE A 1 287 ? 1.578 16.458 5.387 1.00 95.69 287 ILE A CA 1
ATOM 2268 C C . ILE A 1 287 ? 0.428 15.554 4.952 1.00 95.69 287 ILE A C 1
ATOM 2270 O O . ILE A 1 287 ? 0.418 15.049 3.837 1.00 95.69 287 ILE A O 1
ATOM 2274 N N . ILE A 1 288 ? -0.557 15.354 5.823 1.00 93.81 288 ILE A N 1
ATOM 2275 C CA . ILE A 1 288 ? -1.866 14.832 5.417 1.00 93.81 288 ILE A CA 1
ATOM 2276 C C . ILE A 1 288 ? -2.735 16.058 5.151 1.00 93.81 288 ILE A C 1
ATOM 2278 O O . ILE A 1 288 ? -3.065 16.798 6.079 1.00 93.81 288 ILE A O 1
ATOM 2282 N N . GLY A 1 289 ? -3.002 16.326 3.876 1.00 85.88 289 GLY A N 1
ATOM 2283 C CA . GLY A 1 289 ? -3.572 17.583 3.401 1.00 85.88 289 GLY A CA 1
ATOM 2284 C C . GLY A 1 289 ? -5.097 17.628 3.371 1.00 85.88 289 GLY A C 1
ATOM 2285 O O . GLY A 1 289 ? -5.659 18.718 3.438 1.00 85.88 289 GLY A O 1
ATOM 2286 N N . GLU A 1 290 ? -5.765 16.477 3.269 1.00 85.75 290 GLU A N 1
ATOM 2287 C CA . GLU A 1 290 ? -7.209 16.422 3.009 1.00 85.75 290 GLU A CA 1
ATOM 2288 C C . GLU A 1 290 ? -7.982 15.778 4.158 1.00 85.75 290 GLU A C 1
ATOM 2290 O O . GLU A 1 290 ? -8.496 16.488 5.019 1.00 85.75 290 GLU A O 1
ATOM 2295 N N . GLU A 1 291 ? -8.085 14.449 4.194 1.00 88.94 291 GLU A N 1
ATOM 2296 C CA . GLU A 1 291 ? -8.907 13.772 5.196 1.00 88.94 291 GLU A CA 1
ATOM 2297 C C . GLU A 1 291 ? -8.406 12.373 5.559 1.00 88.94 291 GLU A C 1
ATOM 2299 O O . GLU A 1 291 ? -7.725 11.695 4.788 1.00 88.94 291 GLU A O 1
ATOM 2304 N N . ILE A 1 292 ? -8.812 11.931 6.753 1.00 89.44 292 ILE A N 1
ATOM 2305 C CA . ILE A 1 292 ? -8.856 10.519 7.125 1.00 89.44 292 ILE A CA 1
ATOM 2306 C C . ILE A 1 292 ? -10.321 10.140 7.297 1.00 89.44 292 ILE A C 1
ATOM 2308 O O . ILE A 1 292 ? -11.005 10.684 8.169 1.00 89.44 292 ILE A O 1
ATOM 2312 N N . ALA A 1 293 ? -10.797 9.197 6.491 1.00 91.25 293 ALA A N 1
ATOM 2313 C CA . ALA A 1 293 ? -12.205 8.835 6.454 1.00 91.25 293 ALA A CA 1
ATOM 2314 C C . ALA A 1 293 ? -12.424 7.334 6.249 1.00 91.25 293 ALA A C 1
ATOM 2316 O O . ALA A 1 293 ? -11.616 6.646 5.627 1.00 91.25 293 ALA A O 1
ATOM 2317 N N . CYS A 1 294 ? -13.545 6.827 6.762 1.00 87.88 294 CYS A N 1
ATOM 2318 C CA . CYS A 1 294 ? -14.025 5.485 6.449 1.00 87.88 294 CYS A CA 1
ATOM 2319 C C . CYS A 1 294 ? -15.050 5.566 5.314 1.00 87.88 294 CYS A C 1
ATOM 2321 O O . CYS A 1 294 ? -15.920 6.440 5.300 1.00 87.88 294 CYS A O 1
ATOM 2323 N N . GLY A 1 295 ? -14.964 4.646 4.361 1.00 82.88 295 GLY A N 1
ATOM 2324 C CA . GLY A 1 295 ? -15.835 4.625 3.195 1.00 82.88 295 GLY A CA 1
ATOM 2325 C C . GLY A 1 295 ? -15.949 3.248 2.561 1.00 82.88 295 GLY A C 1
ATOM 2326 O O . GLY A 1 295 ? -15.504 2.239 3.108 1.00 82.88 295 GLY A O 1
ATOM 2327 N N . SER A 1 296 ? -16.558 3.225 1.379 1.00 69.25 296 SER A N 1
ATOM 2328 C CA . SER A 1 296 ? -16.541 2.052 0.505 1.00 69.25 296 SER A CA 1
ATOM 2329 C C . SER A 1 296 ? -15.365 2.146 -0.468 1.00 69.25 296 SER A C 1
ATOM 2331 O O . SER A 1 296 ? -14.833 3.229 -0.718 1.00 69.25 296 SER A O 1
ATOM 2333 N N . VAL A 1 297 ? -15.008 1.029 -1.105 1.00 56.47 297 VAL A N 1
ATOM 2334 C CA . VAL A 1 297 ? -14.017 0.995 -2.201 1.00 56.47 297 VAL A CA 1
ATOM 2335 C C . VAL A 1 297 ? -14.364 1.988 -3.325 1.00 56.47 297 VAL A C 1
ATOM 2337 O O . VAL A 1 297 ? -13.472 2.552 -3.961 1.00 56.47 297 VAL A O 1
ATOM 2340 N N . MET A 1 298 ? -15.655 2.251 -3.553 1.00 50.69 298 MET A N 1
ATOM 2341 C CA . MET A 1 298 ? -16.160 3.164 -4.587 1.00 50.69 298 MET A CA 1
ATOM 2342 C C . MET A 1 298 ? -16.025 4.651 -4.217 1.00 50.69 298 MET A C 1
ATOM 2344 O O . MET A 1 298 ? -16.129 5.498 -5.098 1.00 50.69 298 MET A O 1
ATOM 2348 N N . GLY A 1 299 ? -15.737 4.979 -2.954 1.00 48.59 299 GLY A N 1
ATOM 2349 C CA . GLY A 1 299 ? -15.525 6.352 -2.498 1.00 48.59 299 GLY A CA 1
ATOM 2350 C C . GLY A 1 299 ? -15.918 6.578 -1.039 1.00 48.59 299 GLY A C 1
ATOM 2351 O O . GLY A 1 299 ? -16.715 5.831 -0.453 1.00 48.59 299 GLY A O 1
ATOM 2352 N N . VAL A 1 300 ? -15.357 7.644 -0.467 1.00 43.06 300 VAL A N 1
ATOM 2353 C CA . VAL A 1 300 ? -15.791 8.227 0.803 1.00 43.06 300 VAL A CA 1
ATOM 2354 C C . VAL A 1 300 ? -17.057 9.034 0.520 1.00 43.06 300 VAL A C 1
ATOM 2356 O O . VAL A 1 300 ? -17.053 9.966 -0.282 1.00 43.06 300 VAL A O 1
ATOM 2359 N N . SER A 1 301 ? -18.176 8.669 1.144 1.00 32.78 301 SER A N 1
ATOM 2360 C CA . SER A 1 301 ? -19.381 9.494 1.079 1.00 32.78 301 SER A CA 1
ATOM 2361 C C . SER A 1 301 ? -19.116 10.780 1.860 1.00 32.78 301 SER A C 1
ATOM 2363 O O . SER A 1 301 ? -19.208 10.767 3.088 1.00 32.78 301 SER A O 1
ATOM 2365 N N . LYS A 1 302 ? -18.826 11.894 1.173 1.00 32.12 302 LYS A N 1
ATOM 2366 C CA . LYS A 1 302 ? -18.869 13.230 1.785 1.00 32.12 302 LYS A CA 1
ATOM 2367 C C . LYS A 1 302 ? -20.279 13.455 2.324 1.00 32.12 302 LYS A C 1
ATOM 2369 O O . LYS A 1 302 ? -21.204 13.755 1.573 1.00 32.12 302 LYS A O 1
ATOM 2374 N N . ALA A 1 303 ? -20.461 13.261 3.627 1.00 29.25 303 ALA A N 1
ATOM 2375 C CA . ALA A 1 303 ? -21.699 13.619 4.296 1.00 29.25 303 ALA A CA 1
ATOM 2376 C C . ALA A 1 303 ? -21.914 15.126 4.103 1.00 29.25 303 ALA A C 1
ATOM 2378 O O . ALA A 1 303 ? -21.055 15.934 4.454 1.00 29.25 303 ALA A O 1
ATOM 2379 N N . ALA A 1 304 ? -23.039 15.484 3.485 1.00 26.61 304 ALA A N 1
ATOM 2380 C CA . ALA A 1 304 ? -23.401 16.852 3.157 1.00 26.61 304 ALA A CA 1
ATOM 2381 C C . ALA A 1 304 ? -23.319 17.755 4.400 1.00 26.61 304 ALA A C 1
ATOM 2383 O O . ALA A 1 304 ? -24.108 17.625 5.337 1.00 26.61 304 ALA A O 1
ATOM 2384 N N . CYS A 1 305 ? -22.370 18.691 4.395 1.00 24.48 305 CYS A N 1
ATOM 2385 C CA . CYS A 1 305 ? -22.388 19.817 5.315 1.00 24.48 305 CYS A CA 1
ATOM 2386 C C . CYS A 1 305 ? -23.578 20.702 4.922 1.00 24.48 305 CYS A C 1
ATOM 2388 O O . CYS A 1 305 ? -23.641 21.214 3.803 1.00 24.48 305 CYS A O 1
ATOM 2390 N N . GLY A 1 306 ? -24.566 20.798 5.813 1.00 26.23 306 GLY A N 1
ATOM 2391 C CA . GLY A 1 306 ? -25.814 21.512 5.579 1.00 26.23 306 GLY A CA 1
ATOM 2392 C C . GLY A 1 306 ? -25.573 22.982 5.250 1.00 26.23 306 GLY A C 1
ATOM 2393 O O . GLY A 1 306 ? -25.167 23.766 6.108 1.00 26.23 306 GLY A O 1
ATOM 2394 N N . ALA A 1 307 ? -25.879 23.367 4.013 1.00 27.11 307 ALA A N 1
ATOM 2395 C CA . ALA A 1 307 ? -26.016 24.763 3.644 1.00 27.11 307 ALA A CA 1
ATOM 2396 C C . ALA A 1 307 ? -27.209 25.352 4.413 1.00 27.11 307 ALA A C 1
ATOM 2398 O O . ALA A 1 307 ? -28.366 24.998 4.178 1.00 27.11 307 ALA A O 1
ATOM 2399 N N . ARG A 1 308 ? -26.916 26.253 5.356 1.00 26.02 308 ARG A N 1
ATOM 2400 C CA . ARG A 1 308 ? -27.903 27.163 5.941 1.00 26.02 308 ARG A CA 1
ATOM 2401 C C . ARG A 1 308 ? -28.529 27.977 4.808 1.00 26.02 308 ARG A C 1
ATOM 2403 O O . ARG A 1 308 ? -27.883 28.859 4.249 1.00 26.02 308 ARG A O 1
ATOM 2410 N N . LEU A 1 309 ? -29.791 27.696 4.498 1.00 28.81 309 LEU A N 1
ATOM 2411 C CA . LEU A 1 309 ? -30.653 28.594 3.737 1.00 28.81 309 LEU A CA 1
ATOM 2412 C C . LEU A 1 309 ? -30.897 29.850 4.582 1.00 28.81 309 LEU A C 1
ATOM 2414 O O . LEU A 1 309 ? -31.723 29.857 5.493 1.00 28.81 309 LEU A O 1
ATOM 2418 N N . GLY A 1 310 ? -30.134 30.903 4.296 1.00 27.17 310 GLY A N 1
ATOM 2419 C CA . GLY A 1 310 ? -30.468 32.264 4.691 1.00 27.17 310 GLY A CA 1
ATOM 2420 C C . GLY A 1 310 ? -31.571 32.784 3.776 1.00 27.17 310 GLY A C 1
ATOM 2421 O O . GLY A 1 310 ? -31.372 32.920 2.571 1.00 27.17 310 GLY A O 1
ATOM 2422 N N . ALA A 1 311 ? -32.741 33.045 4.353 1.00 29.14 311 ALA A N 1
ATOM 2423 C CA . ALA A 1 311 ? -33.827 33.751 3.697 1.00 29.14 311 ALA A CA 1
ATOM 2424 C C . ALA A 1 311 ? -33.383 35.182 3.347 1.00 29.14 311 ALA A C 1
ATOM 2426 O O . ALA A 1 311 ? -32.946 35.932 4.217 1.00 29.14 311 ALA A O 1
ATOM 2427 N N . GLY A 1 312 ? -33.517 35.556 2.076 1.00 27.05 312 GLY A N 1
ATOM 2428 C CA . GLY A 1 312 ? -33.243 36.900 1.577 1.00 27.05 312 GLY A CA 1
ATOM 2429 C C . GLY A 1 312 ? -34.184 37.226 0.427 1.00 27.05 312 GLY A C 1
ATOM 2430 O O . GLY A 1 312 ? -33.968 36.804 -0.704 1.00 27.05 312 GLY A O 1
ATOM 2431 N N . LEU A 1 313 ? -35.261 37.938 0.757 1.00 28.75 313 LEU A N 1
ATOM 2432 C CA . LEU A 1 313 ? -36.206 38.560 -0.167 1.00 28.75 313 LEU A CA 1
ATOM 2433 C C . LEU A 1 313 ? -35.480 39.552 -1.090 1.00 28.75 313 LEU A C 1
ATOM 2435 O O . LEU A 1 313 ? -34.750 40.415 -0.611 1.00 28.75 313 LEU A O 1
ATOM 2439 N N . GLY A 1 314 ? -35.734 39.479 -2.397 1.00 27.06 314 GLY A N 1
ATOM 2440 C CA . GLY A 1 314 ? -35.238 40.458 -3.366 1.00 27.06 314 GLY A CA 1
ATOM 2441 C C . GLY A 1 314 ? -35.829 40.233 -4.755 1.00 27.06 314 GLY A C 1
ATOM 2442 O O . GLY A 1 314 ? -35.416 39.335 -5.478 1.00 27.06 314 GLY A O 1
ATOM 2443 N N . ALA A 1 315 ? -36.840 41.028 -5.092 1.00 26.55 315 ALA A N 1
ATOM 2444 C CA . ALA A 1 315 ? -37.595 41.005 -6.342 1.00 26.55 315 ALA A CA 1
ATOM 2445 C C . ALA A 1 315 ? -36.807 41.542 -7.553 1.00 26.55 315 ALA A C 1
ATOM 2447 O O . ALA A 1 315 ? -36.098 42.527 -7.385 1.00 26.55 315 ALA A O 1
ATOM 2448 N N . ALA A 1 316 ? -37.035 40.984 -8.758 1.00 28.53 316 ALA A N 1
ATOM 2449 C CA . ALA A 1 316 ? -37.190 41.676 -10.064 1.00 28.53 316 ALA A CA 1
ATOM 2450 C C . ALA A 1 316 ? -37.549 40.643 -11.187 1.00 28.53 316 ALA A C 1
ATOM 2452 O O . ALA A 1 316 ? -37.522 39.446 -10.907 1.00 28.53 316 ALA A O 1
ATOM 2453 N N . PRO A 1 317 ? -37.984 41.022 -12.415 1.00 34.44 317 PRO A N 1
ATOM 2454 C CA . PRO A 1 317 ? -39.236 40.502 -12.972 1.00 34.44 317 PRO A CA 1
ATOM 2455 C C . PRO A 1 317 ? -39.159 39.804 -14.354 1.00 34.44 317 PRO A C 1
ATOM 2457 O O . PRO A 1 317 ? -38.222 39.963 -15.120 1.00 34.44 317 PRO A O 1
ATOM 2460 N N . LYS A 1 318 ? -40.274 39.116 -14.656 1.00 28.17 318 LYS A N 1
ATOM 2461 C CA . LYS A 1 318 ? -40.979 38.904 -15.943 1.00 28.17 318 LYS A CA 1
ATOM 2462 C C . LYS A 1 318 ? -40.247 38.412 -17.213 1.00 28.17 318 LYS A C 1
ATOM 2464 O O . LYS A 1 318 ? -39.445 39.103 -17.817 1.00 28.17 318 LYS A O 1
ATOM 2469 N N . GLN A 1 319 ? -40.875 37.345 -17.732 1.00 27.80 319 GLN A N 1
ATOM 2470 C CA . GLN A 1 319 ? -41.172 37.015 -19.138 1.00 27.80 319 GLN A CA 1
ATOM 2471 C C . GLN A 1 319 ? -40.044 36.430 -19.999 1.00 27.80 319 GLN A C 1
ATOM 2473 O O . GLN A 1 319 ? -39.178 37.144 -20.469 1.00 27.80 319 GLN A O 1
ATOM 2478 N N . TYR A 1 320 ? -40.202 35.157 -20.381 1.00 26.84 320 TYR A N 1
ATOM 2479 C CA . TYR A 1 320 ? -40.615 34.816 -21.748 1.00 26.84 320 TYR A CA 1
ATOM 2480 C C . TYR A 1 320 ? -41.354 33.468 -21.766 1.00 26.84 320 TYR A C 1
ATOM 2482 O O . TYR A 1 320 ? -40.950 32.498 -21.130 1.00 26.84 320 TYR A O 1
ATOM 2490 N N . ARG A 1 321 ? -42.496 33.448 -22.460 1.00 28.23 321 ARG A N 1
ATOM 2491 C CA . ARG A 1 321 ? -43.294 32.255 -22.767 1.00 28.23 321 ARG A CA 1
ATOM 2492 C C . ARG A 1 321 ? -42.683 31.555 -23.980 1.00 28.23 321 ARG A C 1
ATOM 2494 O O . ARG A 1 321 ? -42.395 32.212 -24.971 1.00 28.23 321 ARG A O 1
ATOM 2501 N N . GLY A 1 322 ? -42.621 30.231 -23.932 1.00 27.08 322 GLY A N 1
ATOM 2502 C CA . GLY A 1 322 ? -42.383 29.372 -25.089 1.00 27.08 322 GLY A CA 1
ATOM 2503 C C . GLY A 1 322 ? -42.820 27.955 -24.751 1.00 27.08 322 GLY A C 1
ATOM 2504 O O . GLY A 1 322 ? -42.050 27.172 -24.213 1.00 27.08 322 GLY A O 1
ATOM 2505 N N . ALA A 1 323 ? -44.101 27.672 -24.968 1.00 28.95 323 ALA A N 1
ATOM 2506 C CA . ALA A 1 323 ? -44.694 26.360 -24.777 1.00 28.95 323 ALA A CA 1
ATOM 2507 C C . ALA A 1 323 ? -44.455 25.488 -26.013 1.00 28.95 323 ALA A C 1
ATOM 2509 O O . ALA A 1 323 ? -44.729 25.953 -27.110 1.00 28.95 323 ALA A O 1
ATOM 2510 N N . THR A 1 324 ? -44.103 24.215 -25.811 1.00 30.14 324 THR A N 1
ATOM 2511 C CA . THR A 1 324 ? -44.636 23.086 -26.596 1.00 30.14 324 THR A CA 1
ATOM 2512 C C . THR A 1 324 ? -44.542 21.794 -25.780 1.00 30.14 324 THR A C 1
ATOM 2514 O O . THR A 1 324 ? -43.479 21.389 -25.322 1.00 30.14 324 THR A O 1
ATOM 2517 N N . ARG A 1 325 ? -45.722 21.201 -25.577 1.00 27.94 325 ARG A N 1
ATOM 2518 C CA . ARG A 1 325 ? -46.054 19.878 -25.018 1.00 27.94 325 ARG A CA 1
ATOM 2519 C C . ARG A 1 325 ? -45.472 18.762 -25.916 1.00 27.94 325 ARG A C 1
ATOM 2521 O O . ARG A 1 325 ? -45.450 18.942 -27.123 1.00 27.94 325 ARG A O 1
ATOM 2528 N N . SER A 1 326 ? -44.886 17.686 -25.379 1.00 26.95 326 SER A N 1
ATOM 2529 C CA . SER A 1 326 ? -45.507 16.428 -24.886 1.00 26.95 326 SER A CA 1
ATOM 2530 C C . SER A 1 326 ? -45.369 15.268 -25.877 1.00 26.95 326 SER A C 1
ATOM 2532 O O . SER A 1 326 ? -45.786 15.406 -27.019 1.00 26.95 326 SER A O 1
ATOM 2534 N N . CYS A 1 327 ? -44.880 14.130 -25.362 1.00 25.70 327 CYS A N 1
ATOM 2535 C CA . CYS A 1 327 ? -45.345 12.733 -25.527 1.00 25.70 327 CYS A CA 1
ATOM 2536 C C . CYS A 1 327 ? -44.122 11.799 -25.418 1.00 25.70 327 CYS A C 1
ATOM 2538 O O . CYS A 1 327 ? -43.248 11.814 -26.273 1.00 25.70 327 CYS A O 1
ATOM 2540 N N . LEU A 1 328 ? -43.882 11.149 -24.273 1.00 28.27 328 LEU A N 1
ATOM 2541 C CA . LEU A 1 328 ? -44.397 9.818 -23.903 1.00 28.27 328 LEU A CA 1
ATOM 2542 C C . LEU A 1 328 ? -44.248 8.764 -25.014 1.00 28.27 328 LEU A C 1
ATOM 2544 O O . LEU A 1 328 ? -45.043 8.737 -25.944 1.00 28.27 328 LEU A O 1
ATOM 2548 N N . SER A 1 329 ? -43.349 7.797 -24.817 1.00 27.59 329 SER A N 1
ATOM 2549 C CA . SER A 1 329 ? -43.763 6.388 -24.786 1.00 27.59 329 SER A CA 1
ATOM 2550 C C . SER A 1 329 ? -42.732 5.521 -24.060 1.00 27.59 329 SER A C 1
ATOM 2552 O O . SER A 1 329 ? -41.525 5.634 -24.256 1.00 27.59 329 SER A O 1
ATOM 2554 N N . ALA A 1 330 ? -43.252 4.672 -23.180 1.00 28.59 330 ALA A N 1
ATOM 2555 C CA . ALA A 1 330 ? -42.554 3.583 -22.527 1.00 28.59 330 ALA A CA 1
ATOM 2556 C C . ALA A 1 330 ? -42.535 2.352 -23.444 1.00 28.59 330 ALA A C 1
ATOM 2558 O O . ALA A 1 330 ? -43.524 2.085 -24.127 1.00 28.59 330 ALA A O 1
ATOM 2559 N N . ARG A 1 331 ? -41.483 1.530 -23.366 1.00 28.16 331 ARG A N 1
ATOM 2560 C CA . ARG A 1 331 ? -41.575 0.103 -23.703 1.00 28.16 331 ARG A CA 1
ATOM 2561 C C . ARG A 1 331 ? -40.815 -0.741 -22.684 1.00 28.16 331 ARG A C 1
ATOM 2563 O O . ARG A 1 331 ? -39.599 -0.667 -22.570 1.00 28.16 331 ARG A O 1
ATOM 2570 N N . ARG A 1 332 ? -41.596 -1.548 -21.961 1.00 27.36 332 ARG A N 1
ATOM 2571 C CA . ARG A 1 332 ? -41.190 -2.809 -21.334 1.00 27.36 332 ARG A CA 1
ATOM 2572 C C . ARG A 1 332 ? -40.872 -3.817 -22.439 1.00 27.36 332 ARG A C 1
ATOM 2574 O O . ARG A 1 332 ? -41.659 -3.915 -23.377 1.00 27.36 332 ARG A O 1
ATOM 2581 N N . ILE A 1 333 ? -39.823 -4.617 -22.270 1.00 29.73 333 ILE A N 1
ATOM 2582 C CA . ILE A 1 333 ? -39.739 -5.958 -22.860 1.00 29.73 333 ILE A CA 1
ATOM 2583 C C . ILE A 1 333 ? -39.324 -6.926 -21.753 1.00 29.73 333 ILE A C 1
ATOM 2585 O O . ILE A 1 333 ? -38.456 -6.637 -20.931 1.00 29.73 333 ILE A O 1
ATOM 2589 N N . SER A 1 334 ? -40.073 -8.019 -21.703 1.00 27.72 334 SER A N 1
ATOM 2590 C CA . SER A 1 334 ? -40.047 -9.121 -20.757 1.00 27.72 334 SER A CA 1
ATOM 2591 C C . SER A 1 334 ? -38.945 -10.135 -21.054 1.00 27.72 334 SER A C 1
ATOM 2593 O O . SER A 1 334 ? -38.427 -10.223 -22.161 1.00 27.72 334 SER A O 1
ATOM 2595 N N . ALA A 1 335 ? -38.661 -10.920 -20.019 1.00 28.66 335 ALA A N 1
ATOM 2596 C CA . ALA A 1 335 ? -37.809 -12.094 -19.988 1.00 28.66 335 ALA A CA 1
ATOM 2597 C C . ALA A 1 335 ? -38.164 -13.167 -21.026 1.00 28.66 335 ALA A C 1
ATOM 2599 O O . ALA A 1 335 ? -39.341 -13.394 -21.287 1.00 28.66 335 ALA A O 1
ATOM 2600 N N . GLU A 1 336 ? -37.153 -13.935 -21.432 1.00 28.17 336 GLU A N 1
ATOM 2601 C CA . GLU A 1 336 ? -37.306 -15.351 -21.758 1.00 28.17 336 GLU A CA 1
ATOM 2602 C C . GLU A 1 336 ? -36.063 -16.135 -21.313 1.00 28.17 336 GLU A C 1
ATOM 2604 O O . GLU A 1 336 ? -34.924 -15.685 -21.439 1.00 28.17 336 GLU A O 1
ATOM 2609 N N . ARG A 1 337 ? -36.330 -17.288 -20.695 1.00 30.52 337 ARG A N 1
ATOM 2610 C CA . ARG A 1 337 ? -35.364 -18.278 -20.211 1.00 30.52 337 ARG A CA 1
ATOM 2611 C C . ARG A 1 337 ? -35.008 -19.200 -21.375 1.00 30.52 337 ARG A C 1
ATOM 2613 O O . ARG A 1 337 ? -35.903 -19.611 -22.104 1.00 30.52 337 ARG A O 1
ATOM 2620 N N . GLY A 1 338 ? -33.746 -19.601 -21.482 1.00 26.52 338 GLY A N 1
ATOM 2621 C CA . GLY A 1 338 ? -33.290 -20.621 -22.425 1.00 26.52 338 GLY A CA 1
ATOM 2622 C C . GLY A 1 338 ? -32.222 -21.498 -21.783 1.00 26.52 338 GLY A C 1
ATOM 2623 O O . GLY A 1 338 ? -31.221 -20.993 -21.290 1.00 26.52 338 GLY A O 1
ATOM 2624 N N . HIS A 1 339 ? -32.508 -22.793 -21.738 1.00 28.31 339 HIS A N 1
ATOM 2625 C CA . HIS A 1 339 ? -31.774 -23.870 -21.086 1.00 28.31 339 HIS A CA 1
ATOM 2626 C C . HIS A 1 339 ? -30.324 -24.087 -21.556 1.00 28.31 339 HIS A C 1
ATOM 2628 O O . HIS A 1 339 ? -29.970 -23.871 -22.710 1.00 28.31 339 HIS A O 1
ATOM 2634 N N . GLU A 1 340 ? -29.549 -24.620 -20.607 1.00 27.50 340 GLU A N 1
ATOM 2635 C CA . GLU A 1 340 ? -28.436 -25.572 -20.725 1.00 27.50 340 GLU A CA 1
ATOM 2636 C C . GLU A 1 340 ? -28.131 -26.166 -22.112 1.00 27.50 340 GLU A C 1
ATOM 2638 O O . GLU A 1 340 ? -28.964 -26.828 -22.728 1.00 27.50 340 GLU A O 1
ATOM 2643 N N . CYS A 1 341 ? -26.847 -26.141 -22.484 1.00 24.48 341 CYS A N 1
ATOM 2644 C CA . CYS A 1 341 ? -26.250 -27.249 -23.225 1.00 24.48 341 CYS A CA 1
ATOM 2645 C C . CYS A 1 341 ? -24.802 -27.490 -22.766 1.00 24.48 341 CYS A C 1
ATOM 2647 O O . CYS A 1 341 ? -23.877 -26.752 -23.098 1.00 24.48 341 CYS A O 1
ATOM 2649 N N . ARG A 1 342 ? -24.621 -28.545 -21.962 1.00 27.91 342 ARG A N 1
ATOM 2650 C CA . ARG A 1 342 ? -23.339 -29.221 -21.727 1.00 27.91 342 ARG A CA 1
ATOM 2651 C C . ARG A 1 342 ? -23.031 -30.080 -22.953 1.00 27.91 342 ARG A C 1
ATOM 2653 O O . ARG A 1 342 ? -23.811 -30.975 -23.255 1.00 27.91 342 ARG A O 1
ATOM 2660 N N . MET A 1 343 ? -21.853 -29.923 -23.547 1.00 27.95 343 MET A N 1
ATOM 2661 C CA . MET A 1 343 ? -21.233 -30.969 -24.365 1.00 27.95 343 MET A CA 1
ATOM 2662 C C . MET A 1 343 ? -19.735 -31.037 -24.063 1.00 27.95 343 MET A C 1
ATOM 2664 O O . MET A 1 343 ? -18.992 -30.075 -24.232 1.00 27.95 343 MET A O 1
ATOM 2668 N N . ARG A 1 344 ? -19.328 -32.209 -23.568 1.00 28.70 344 ARG A N 1
ATOM 2669 C CA . ARG A 1 344 ? -17.953 -32.705 -23.485 1.00 28.70 344 ARG A CA 1
ATOM 2670 C C . ARG A 1 344 ? -17.600 -33.374 -24.820 1.00 28.70 344 ARG A C 1
ATOM 2672 O O . ARG A 1 344 ? -18.376 -34.202 -25.277 1.00 28.70 344 ARG A O 1
ATOM 2679 N N . ALA A 1 345 ? -16.391 -33.149 -25.323 1.00 28.59 345 ALA A N 1
ATOM 2680 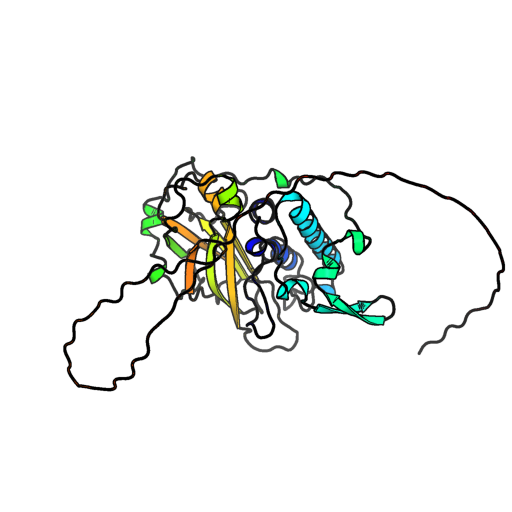C CA . ALA A 1 345 ? -15.626 -34.078 -26.172 1.00 28.59 345 ALA A CA 1
ATOM 2681 C C . ALA A 1 345 ? -14.143 -33.700 -25.975 1.00 28.59 345 ALA A C 1
ATOM 2683 O O . ALA A 1 345 ? -13.787 -32.551 -26.196 1.00 28.59 345 ALA A O 1
ATOM 2684 N N . ARG A 1 346 ? -13.299 -34.447 -25.248 1.00 28.52 346 ARG A N 1
ATOM 2685 C CA . ARG A 1 346 ? -12.626 -35.729 -25.556 1.00 28.52 346 ARG A CA 1
ATOM 2686 C C . ARG A 1 346 ? -11.948 -35.794 -26.933 1.00 28.52 346 ARG A C 1
ATOM 2688 O O . ARG A 1 346 ? -12.602 -36.019 -27.938 1.00 28.52 346 ARG A O 1
ATOM 2695 N N . SER A 1 347 ? -10.624 -35.623 -26.861 1.00 26.86 347 SER A N 1
ATOM 2696 C CA . SER A 1 347 ? -9.521 -36.347 -27.515 1.00 26.86 347 SER A CA 1
ATOM 2697 C C . SER A 1 347 ? -9.725 -36.957 -28.904 1.00 26.86 347 SER A C 1
ATOM 2699 O O . SER A 1 347 ? -10.503 -37.894 -29.068 1.00 26.86 347 SER A O 1
ATOM 2701 N N . ALA A 1 348 ? -8.817 -36.602 -29.811 1.00 28.81 348 ALA A N 1
ATOM 2702 C CA . ALA A 1 348 ? -8.229 -37.556 -30.741 1.00 28.81 348 ALA A CA 1
ATOM 2703 C C . ALA A 1 348 ? -6.747 -37.208 -30.947 1.00 28.81 348 ALA A C 1
ATOM 2705 O O . ALA A 1 348 ? -6.403 -36.130 -31.425 1.00 28.81 348 ALA A O 1
ATOM 2706 N N . GLU A 1 349 ? -5.886 -38.128 -30.520 1.00 28.73 349 GLU A N 1
ATOM 2707 C CA . GLU A 1 349 ? -4.478 -38.215 -30.888 1.00 28.73 349 GLU A CA 1
ATOM 2708 C C . GLU A 1 349 ? -4.362 -38.598 -32.368 1.00 28.73 349 GLU A C 1
ATOM 2710 O O . GLU A 1 349 ? -5.039 -39.525 -32.812 1.00 28.73 349 GLU A O 1
ATOM 2715 N N . HIS A 1 350 ? -3.422 -37.998 -33.098 1.00 29.44 350 HIS A N 1
ATOM 2716 C CA . HIS A 1 350 ? -2.767 -38.679 -34.212 1.00 29.44 350 HIS A CA 1
ATOM 2717 C C . HIS A 1 350 ? -1.283 -38.319 -34.256 1.00 29.44 350 HIS A C 1
ATOM 2719 O O . HIS A 1 350 ? -0.890 -37.178 -34.486 1.00 29.44 350 HIS A O 1
ATOM 2725 N N . ARG A 1 351 ? -0.468 -39.345 -33.996 1.00 29.09 351 ARG A N 1
ATOM 2726 C CA . ARG A 1 351 ? 0.950 -39.410 -34.332 1.00 29.09 351 ARG A CA 1
ATOM 2727 C C . ARG A 1 351 ? 1.055 -39.712 -35.825 1.00 29.09 351 ARG A C 1
ATOM 2729 O O . ARG A 1 351 ? 0.417 -40.652 -36.285 1.00 29.09 351 ARG A O 1
ATOM 2736 N N . HIS A 1 352 ? 1.949 -39.031 -36.530 1.00 30.27 352 HIS A N 1
ATOM 2737 C CA . HIS A 1 352 ? 2.783 -39.712 -37.513 1.00 30.27 352 HIS A CA 1
ATOM 2738 C C . HIS A 1 352 ? 4.138 -39.017 -37.625 1.00 30.27 352 HIS A C 1
ATOM 2740 O O . HIS A 1 352 ? 4.232 -37.815 -37.850 1.00 30.27 352 HIS A O 1
ATOM 2746 N N . ALA A 1 353 ? 5.174 -39.820 -37.404 1.00 28.77 353 ALA A N 1
ATOM 2747 C CA . ALA A 1 353 ? 6.567 -39.506 -37.649 1.00 28.77 353 ALA A CA 1
ATOM 2748 C C . ALA A 1 353 ? 6.865 -39.509 -39.156 1.00 28.77 353 ALA A C 1
ATOM 2750 O O . ALA A 1 353 ? 6.281 -40.294 -39.903 1.00 28.77 353 ALA A O 1
ATOM 2751 N N . GLY A 1 354 ? 7.828 -38.684 -39.557 1.00 28.11 354 GLY A N 1
ATOM 2752 C CA . GLY A 1 354 ? 8.447 -38.688 -40.876 1.00 28.11 354 GLY A CA 1
ATOM 2753 C C . GLY A 1 354 ? 9.721 -37.856 -40.824 1.00 28.11 354 GLY A C 1
ATOM 2754 O O . GLY A 1 354 ? 9.670 -36.637 -40.927 1.00 28.11 354 GLY A O 1
ATOM 2755 N N . ALA A 1 355 ? 10.842 -38.528 -40.577 1.00 28.47 355 ALA A N 1
ATOM 2756 C CA . ALA A 1 355 ? 12.182 -37.970 -40.647 1.00 28.47 355 ALA A CA 1
ATOM 2757 C C . ALA A 1 355 ? 12.617 -37.820 -42.111 1.00 28.47 355 ALA A C 1
ATOM 2759 O O . ALA A 1 355 ? 12.408 -38.745 -42.892 1.00 28.47 355 ALA A O 1
ATOM 2760 N N . CYS A 1 356 ? 13.286 -36.715 -42.440 1.00 28.66 356 CYS A N 1
ATOM 2761 C CA . CYS A 1 356 ? 14.289 -36.657 -43.499 1.00 28.66 356 CYS A CA 1
ATOM 2762 C C . CYS A 1 356 ? 15.410 -35.716 -43.050 1.00 28.66 356 CYS A C 1
ATOM 2764 O O . CYS A 1 356 ? 15.176 -34.585 -42.633 1.00 28.66 356 CYS A O 1
ATOM 2766 N N . ASP A 1 357 ? 16.602 -36.283 -43.107 1.00 27.69 357 ASP A N 1
ATOM 2767 C CA . ASP A 1 357 ? 17.912 -35.767 -42.755 1.00 27.69 357 ASP A CA 1
ATOM 2768 C C . ASP A 1 357 ? 18.516 -35.046 -43.972 1.00 27.69 357 ASP A C 1
ATOM 2770 O O . ASP A 1 357 ? 18.332 -35.511 -45.099 1.00 27.69 357 ASP A O 1
ATOM 2774 N N . ALA A 1 358 ? 19.218 -33.936 -43.751 1.00 32.38 358 ALA A N 1
ATOM 2775 C CA . ALA A 1 358 ? 20.228 -33.379 -44.655 1.00 32.38 358 ALA A CA 1
ATOM 2776 C C . ALA A 1 358 ? 20.941 -32.233 -43.926 1.00 32.38 358 ALA A C 1
ATOM 2778 O O . ALA A 1 358 ? 20.392 -31.144 -43.753 1.00 32.38 358 ALA A O 1
ATOM 2779 N N . GLY A 1 359 ? 22.156 -32.512 -43.461 1.00 26.70 359 GLY A N 1
ATOM 2780 C CA . GLY A 1 359 ? 23.051 -31.509 -42.911 1.00 26.70 359 GLY A CA 1
ATOM 2781 C C . GLY A 1 359 ? 23.688 -30.641 -43.990 1.00 26.70 359 GLY A C 1
ATOM 2782 O O . GLY A 1 359 ? 23.852 -31.068 -45.127 1.00 26.70 359 GLY A O 1
ATOM 2783 N N . GLU A 1 360 ? 24.132 -29.458 -43.582 1.00 31.75 360 GLU A N 1
ATOM 2784 C CA . GLU A 1 360 ? 25.275 -28.784 -44.183 1.00 31.75 360 GLU A CA 1
ATOM 2785 C C . GLU A 1 360 ? 25.975 -27.946 -43.105 1.00 31.75 360 GLU A C 1
ATOM 2787 O O . GLU A 1 360 ? 25.373 -27.128 -42.409 1.00 31.75 360 GLU A O 1
ATOM 2792 N N . HIS A 1 361 ? 27.261 -28.243 -42.927 1.00 30.23 361 HIS A N 1
ATOM 2793 C CA . HIS A 1 361 ? 28.235 -27.432 -42.209 1.00 30.23 361 HIS A CA 1
ATOM 2794 C C . HIS A 1 361 ? 28.490 -26.124 -42.964 1.00 30.23 361 HIS A C 1
ATOM 2796 O O . HIS A 1 361 ? 28.470 -26.142 -44.188 1.00 30.23 361 HIS A O 1
ATOM 2802 N N . LEU A 1 362 ? 28.822 -25.055 -42.229 1.00 31.12 362 LEU A N 1
ATOM 2803 C CA . LEU A 1 362 ? 29.860 -24.031 -42.487 1.00 31.12 362 LEU A CA 1
ATOM 2804 C C . LEU A 1 362 ? 29.591 -22.892 -41.481 1.00 31.12 362 LEU A C 1
ATOM 2806 O O . LEU A 1 362 ? 28.511 -22.321 -41.461 1.00 31.12 362 LEU A O 1
ATOM 2810 N N . ALA A 1 363 ? 30.400 -22.744 -40.437 1.00 31.05 363 ALA A N 1
ATOM 2811 C CA . ALA A 1 363 ? 31.689 -22.049 -40.393 1.00 31.05 363 ALA A CA 1
ATOM 2812 C C . ALA A 1 363 ? 31.525 -20.687 -39.700 1.00 31.05 363 ALA A C 1
ATOM 2814 O O . ALA A 1 363 ? 30.604 -19.925 -39.970 1.00 31.05 363 ALA A O 1
ATOM 2815 N N . HIS A 1 364 ? 32.420 -20.486 -38.739 1.00 31.06 364 HIS A N 1
ATOM 2816 C CA . HIS A 1 364 ? 32.636 -19.294 -37.939 1.00 31.06 364 HIS A CA 1
ATOM 2817 C C . HIS A 1 364 ? 32.784 -18.037 -38.797 1.00 31.06 364 HIS A C 1
ATOM 2819 O O . HIS A 1 364 ? 33.368 -18.121 -39.869 1.00 31.06 364 HIS A O 1
ATOM 2825 N N . ASP A 1 365 ? 32.357 -16.893 -38.261 1.00 32.56 365 ASP A N 1
ATOM 2826 C CA . ASP A 1 365 ? 33.215 -15.708 -38.218 1.00 32.56 365 ASP A CA 1
ATOM 2827 C C . ASP A 1 365 ? 32.749 -14.752 -37.108 1.00 32.56 365 ASP A C 1
ATOM 2829 O O . ASP A 1 365 ? 31.615 -14.272 -37.068 1.00 32.56 365 ASP A O 1
ATOM 2833 N N . GLU A 1 366 ? 33.663 -14.540 -36.161 1.00 31.98 366 GLU A N 1
ATOM 2834 C CA . GLU A 1 366 ? 33.736 -13.361 -35.306 1.00 31.98 366 GLU A CA 1
ATOM 2835 C C . GLU A 1 366 ? 33.948 -12.118 -36.183 1.00 31.98 366 GLU A C 1
ATOM 2837 O O . GLU A 1 366 ? 34.543 -12.226 -37.249 1.00 31.98 366 GLU A O 1
ATOM 2842 N N . ILE A 1 367 ? 33.508 -10.944 -35.717 1.00 33.25 367 ILE A N 1
ATOM 2843 C CA . ILE A 1 367 ? 34.255 -9.668 -35.710 1.00 33.25 367 ILE A CA 1
ATOM 2844 C C . ILE A 1 367 ? 33.283 -8.560 -35.262 1.00 33.25 367 ILE A C 1
ATOM 2846 O O . ILE A 1 367 ? 32.364 -8.167 -35.978 1.00 33.25 367 ILE A O 1
ATOM 2850 N N . MET A 1 368 ? 33.512 -8.075 -34.038 1.00 31.05 368 MET A N 1
ATOM 2851 C CA . MET A 1 368 ? 33.145 -6.730 -33.575 1.00 31.05 368 MET A CA 1
ATOM 2852 C C . MET A 1 368 ? 34.143 -5.717 -34.159 1.00 31.05 368 MET A C 1
ATOM 2854 O O . MET A 1 368 ? 35.286 -6.073 -34.465 1.00 31.05 368 MET A O 1
ATOM 2858 N N . PRO A 1 369 ? 33.752 -4.446 -34.268 1.00 52.28 369 PRO A N 1
ATOM 2859 C CA . PRO A 1 369 ? 34.139 -3.514 -33.206 1.00 52.28 369 PRO A CA 1
ATOM 2860 C C . PRO A 1 369 ? 32.969 -2.778 -32.553 1.00 52.28 369 PRO A C 1
ATOM 2862 O O . PRO A 1 369 ? 31.981 -2.469 -33.259 1.00 52.28 369 PRO A O 1
#